Protein AF-A0A803RBR0-F1 (afdb_monomer_lite)

InterPro domains:
  IPR013626 Pheophorbide a oxygenase [PF08417] (2-60)
  IPR050584 Cholesterol 7-desaturase [PTHR21266] (1-151)

Organism: Cannabis sativa (NCBI:txid3483)

Foldseek 3Di:
DAPLDDADDDDDPLVVDDPPDPDDVVVVVDAPLNVVLVVLLVQLVVLVVVLVLLVQLLVVCVVPVDLCLVCVCVSDPQPDPVCVVVVVVSVCCVVPVVSDHPDDDDHDPDPRPSNPDDSQNSQFLQVSPQVPDPRNVVLLVVLVVLLVVLQVLLVVLVVCLPPDPDNVSSVVSNVSSVVSNVSSVVSVVVSCSNGGDRDDPVPDD

pLDDT: mean 89.05, std 9.39, range [58.53, 98.75]

Radius of gyration: 25.05 Å; chains: 1; bounding box: 52×39×79 Å

Structure (mmCIF, N/CA/C/O backbone):
data_AF-A0A803RBR0-F1
#
_entry.id   AF-A0A803RBR0-F1
#
loop_
_atom_site.group_PDB
_atom_site.id
_atom_site.type_symbol
_atom_site.label_atom_id
_atom_site.label_alt_id
_atom_site.label_comp_id
_atom_site.label_asym_id
_atom_site.label_entity_id
_atom_site.label_seq_id
_atom_site.pdbx_PDB_ins_code
_atom_site.Cartn_x
_atom_site.Cartn_y
_atom_site.Cartn_z
_atom_site.occupancy
_atom_site.B_iso_or_equiv
_atom_site.auth_seq_id
_atom_site.auth_comp_id
_atom_site.auth_asym_id
_atom_site.auth_atom_id
_atom_site.pdbx_PDB_model_num
ATOM 1 N N . MET A 1 1 ? 1.513 -9.444 22.905 1.00 69.25 1 MET A N 1
ATOM 2 C CA . MET A 1 1 ? 1.234 -8.045 22.499 1.00 69.25 1 MET A CA 1
ATOM 3 C C . MET A 1 1 ? 0.982 -7.232 23.762 1.00 69.25 1 MET A C 1
ATOM 5 O O . MET A 1 1 ? 0.644 -7.840 24.771 1.00 69.25 1 MET A O 1
ATOM 9 N N . ALA A 1 2 ? 1.182 -5.917 23.719 1.00 76.56 2 ALA A N 1
ATOM 10 C CA . ALA A 1 2 ? 0.968 -4.998 24.842 1.00 76.56 2 ALA A CA 1
ATOM 11 C C . ALA A 1 2 ? -0.026 -3.904 24.408 1.00 76.56 2 ALA A C 1
ATOM 13 O O . ALA A 1 2 ? -0.208 -3.739 23.197 1.00 76.56 2 ALA A O 1
ATOM 14 N N . PRO A 1 3 ? -0.641 -3.150 25.336 1.00 77.56 3 PRO A N 1
ATOM 15 C CA . PRO A 1 3 ? -1.522 -2.040 24.974 1.00 77.56 3 PRO A CA 1
ATOM 16 C C . PRO A 1 3 ? -0.871 -1.069 23.981 1.00 77.56 3 PRO A C 1
ATOM 18 O O . PRO A 1 3 ? 0.333 -0.812 24.044 1.00 77.56 3 PRO A O 1
ATOM 21 N N . GLY A 1 4 ? -1.660 -0.578 23.022 1.00 76.31 4 GLY A N 1
ATOM 22 C CA . GLY A 1 4 ? -1.192 0.300 21.941 1.00 76.31 4 GLY A CA 1
ATOM 23 C C . GLY A 1 4 ? -0.284 -0.371 20.904 1.00 76.31 4 GLY A C 1
ATOM 24 O O . GLY A 1 4 ? 0.238 0.300 20.016 1.00 76.31 4 GLY A O 1
ATOM 25 N N . LYS A 1 5 ? -0.069 -1.692 20.993 1.00 78.62 5 LYS A N 1
ATOM 26 C CA . LYS A 1 5 ? 0.651 -2.480 19.984 1.00 78.62 5 LYS A CA 1
ATOM 27 C C . LYS A 1 5 ? -0.246 -3.582 19.443 1.00 78.62 5 LYS A C 1
ATOM 29 O O . LYS A 1 5 ? -0.458 -4.599 20.102 1.00 78.62 5 LYS A O 1
ATOM 34 N N . THR A 1 6 ? -0.670 -3.418 18.197 1.00 81.12 6 THR A N 1
ATOM 35 C CA . THR A 1 6 ? -1.496 -4.396 17.487 1.00 81.12 6 THR A CA 1
ATOM 36 C C . THR A 1 6 ? -0.795 -4.838 16.213 1.00 81.12 6 THR A C 1
ATOM 38 O O . THR A 1 6 ? -0.194 -4.032 15.508 1.00 81.12 6 THR A O 1
ATOM 41 N N . ARG A 1 7 ? -0.882 -6.133 15.900 1.00 85.56 7 ARG A N 1
ATOM 42 C CA . ARG A 1 7 ? -0.515 -6.667 14.586 1.00 85.56 7 ARG A CA 1
ATOM 43 C C . ARG A 1 7 ? -1.744 -7.314 13.968 1.00 85.56 7 ARG A C 1
ATOM 45 O O . ARG A 1 7 ? -2.188 -8.352 14.451 1.00 85.56 7 ARG A O 1
ATOM 52 N N . SER A 1 8 ? -2.264 -6.710 12.904 1.00 86.19 8 SER A N 1
ATOM 53 C CA . SER A 1 8 ? -3.323 -7.315 12.099 1.00 86.19 8 SER A CA 1
ATOM 54 C C . SER A 1 8 ? -2.709 -8.271 11.076 1.00 86.19 8 SER A C 1
ATOM 56 O O . SER A 1 8 ? -1.691 -7.960 10.457 1.00 86.19 8 SER A O 1
ATOM 58 N N . ILE A 1 9 ? -3.289 -9.462 10.941 1.00 86.19 9 ILE A N 1
ATOM 59 C CA . ILE A 1 9 ? -2.902 -10.458 9.939 1.00 86.19 9 ILE A CA 1
ATOM 60 C C . ILE A 1 9 ? -4.188 -10.905 9.255 1.00 86.19 9 ILE A C 1
ATOM 62 O O . ILE A 1 9 ? -5.049 -11.507 9.892 1.00 86.19 9 ILE A O 1
ATOM 66 N N . VAL A 1 10 ? -4.308 -10.619 7.962 1.00 84.50 10 VAL A N 1
ATOM 67 C CA . VAL A 1 10 ? -5.463 -11.017 7.152 1.00 84.50 10 VAL A CA 1
ATOM 68 C C . VAL A 1 10 ? -5.094 -12.200 6.273 1.00 84.50 10 VAL A C 1
ATOM 70 O O . VAL A 1 10 ? -4.056 -12.215 5.611 1.00 84.50 10 VAL A O 1
ATOM 73 N N . CYS A 1 11 ? -5.967 -13.204 6.270 1.00 83.38 11 CYS A N 1
ATOM 74 C CA . CYS A 1 11 ? -5.869 -14.359 5.392 1.00 83.38 11 CYS A CA 1
ATOM 75 C C . CYS A 1 11 ? -6.873 -14.196 4.245 1.00 83.38 11 CYS A C 1
ATOM 77 O O . CYS A 1 11 ? -8.076 -14.134 4.488 1.00 83.38 11 CYS A O 1
ATOM 79 N N . SER A 1 12 ? -6.389 -14.120 3.000 1.00 84.38 12 SER A N 1
ATOM 80 C CA . SER A 1 12 ? -7.267 -14.046 1.823 1.00 84.38 12 SER A CA 1
ATOM 81 C C . SER A 1 12 ? -7.990 -15.377 1.611 1.00 84.38 12 SER A C 1
ATOM 83 O O . SER A 1 12 ? -7.366 -16.443 1.650 1.00 84.38 12 SER A O 1
ATOM 85 N N . ALA A 1 13 ? -9.288 -15.312 1.299 1.00 83.00 13 ALA A N 1
ATOM 86 C CA . ALA A 1 13 ? -10.084 -16.475 0.907 1.00 83.00 13 ALA A CA 1
ATOM 87 C C . ALA A 1 13 ? -9.474 -17.213 -0.299 1.00 83.00 13 ALA A C 1
ATOM 89 O O . ALA A 1 13 ? -9.599 -18.433 -0.396 1.00 83.00 13 ALA A O 1
ATOM 90 N N . ARG A 1 14 ? -8.718 -16.503 -1.156 1.00 87.31 14 ARG A N 1
ATOM 91 C CA . ARG A 1 14 ? -7.965 -17.079 -2.280 1.00 87.31 14 ARG A CA 1
ATOM 92 C C . ARG A 1 14 ? -7.011 -18.197 -1.862 1.00 87.31 14 ARG A C 1
ATOM 94 O O . ARG A 1 14 ? -6.701 -19.063 -2.673 1.00 87.31 14 ARG A O 1
ATOM 101 N N . ASN A 1 15 ? -6.553 -18.220 -0.609 1.00 84.94 15 ASN A N 1
ATOM 102 C CA . ASN A 1 15 ? -5.721 -19.310 -0.091 1.00 84.94 15 ASN A CA 1
ATOM 103 C C . ASN A 1 15 ? -6.443 -20.664 -0.072 1.00 84.94 15 ASN A C 1
ATOM 105 O O . ASN A 1 15 ? -5.781 -21.697 -0.067 1.00 84.94 15 ASN A O 1
ATOM 109 N N . PHE A 1 16 ? -7.774 -20.653 -0.095 1.00 85.69 16 PHE A N 1
ATOM 110 C CA . PHE A 1 16 ? -8.619 -21.843 -0.096 1.00 85.69 16 PHE A CA 1
ATOM 111 C C . PHE A 1 16 ? -9.250 -22.109 -1.467 1.00 85.69 16 PHE A C 1
ATOM 113 O O . PHE A 1 16 ? -10.051 -23.031 -1.605 1.00 85.69 16 PHE A O 1
ATOM 120 N N . PHE A 1 17 ? -8.917 -21.311 -2.488 1.00 85.62 17 PHE A N 1
ATOM 121 C CA . PHE A 1 17 ? -9.474 -21.494 -3.822 1.00 85.62 17 PHE A CA 1
ATOM 122 C C . PHE A 1 17 ? -8.818 -22.702 -4.489 1.00 85.62 17 PHE A C 1
ATOM 124 O O . PHE A 1 17 ? -7.633 -22.687 -4.820 1.00 85.62 17 PHE A O 1
ATOM 131 N N . GLN A 1 18 ? -9.604 -23.756 -4.674 1.00 78.25 18 GLN A N 1
ATOM 132 C CA . GLN A 1 18 ? -9.231 -24.938 -5.444 1.00 78.25 18 GLN A CA 1
ATOM 133 C C . GLN A 1 18 ? -9.716 -24.806 -6.894 1.00 78.25 18 GLN A C 1
ATOM 135 O O . GLN A 1 18 ? -10.498 -23.913 -7.223 1.00 78.25 18 GLN A O 1
ATOM 140 N N . PHE A 1 19 ? -9.290 -25.726 -7.764 1.00 68.25 19 PHE A N 1
ATOM 141 C CA . PHE A 1 19 ? -9.750 -25.791 -9.159 1.00 68.25 19 PHE A CA 1
ATOM 142 C C . PHE A 1 19 ? -11.277 -25.905 -9.300 1.00 68.25 19 PHE A C 1
ATOM 144 O O . PHE A 1 19 ? -11.819 -25.551 -10.339 1.00 68.25 19 PHE A O 1
ATOM 151 N N . THR A 1 20 ? -11.961 -26.377 -8.258 1.00 76.12 20 THR A N 1
ATOM 152 C CA . THR A 1 20 ? -13.413 -26.579 -8.206 1.00 76.12 20 THR A CA 1
ATOM 153 C C . THR A 1 20 ? -14.195 -25.356 -7.722 1.00 76.12 20 THR A C 1
ATOM 155 O O . THR A 1 20 ? -15.414 -25.451 -7.584 1.00 76.12 20 THR A O 1
ATOM 158 N N . MET A 1 21 ? -13.540 -24.219 -7.443 1.00 82.38 21 MET A N 1
ATOM 159 C CA . MET A 1 21 ? -14.259 -23.025 -6.994 1.00 82.38 21 MET A CA 1
ATOM 160 C C . MET A 1 21 ? -15.256 -22.550 -8.063 1.00 82.38 21 MET A C 1
ATOM 162 O O . MET A 1 21 ? -14.842 -22.299 -9.198 1.00 82.38 21 MET A O 1
ATOM 166 N N . PRO A 1 22 ? -16.554 -22.413 -7.727 1.00 81.19 22 PRO A N 1
ATOM 167 C CA . PRO A 1 22 ? -17.560 -21.976 -8.683 1.00 81.19 22 PRO A CA 1
ATOM 168 C C . PRO A 1 22 ? -17.345 -20.507 -9.069 1.00 81.19 22 PRO A C 1
ATOM 170 O O . PRO A 1 22 ? -17.007 -19.672 -8.231 1.00 81.19 22 PRO A O 1
ATOM 173 N N . GLY A 1 23 ? -17.594 -20.185 -10.339 1.00 83.81 23 GLY A N 1
ATOM 174 C CA . GLY A 1 23 ? -17.471 -18.830 -10.882 1.00 83.81 23 GLY A CA 1
ATOM 175 C C . GLY A 1 23 ? -16.200 -18.598 -11.715 1.00 83.81 23 GLY A C 1
ATOM 176 O O . GLY A 1 23 ? -15.444 -19.530 -11.989 1.00 83.81 23 GLY A O 1
ATOM 177 N N . PRO A 1 24 ? -15.976 -17.357 -12.183 1.00 83.44 24 PRO A N 1
ATOM 178 C CA . PRO A 1 24 ? -14.847 -17.032 -13.049 1.00 83.44 24 PRO A CA 1
ATOM 179 C C . PRO A 1 24 ? -13.515 -17.100 -12.288 1.00 83.44 24 PRO A C 1
ATOM 181 O O . PRO A 1 24 ? -13.377 -16.524 -11.211 1.00 83.44 24 PRO A O 1
ATOM 184 N N . ALA A 1 25 ? -12.505 -17.739 -12.888 1.00 87.62 25 ALA A N 1
ATOM 185 C CA . ALA A 1 25 ? -11.182 -17.978 -12.302 1.00 87.62 25 ALA A CA 1
ATOM 186 C C . ALA A 1 25 ? -10.260 -16.737 -12.271 1.00 87.62 25 ALA A C 1
ATOM 188 O O . ALA A 1 25 ? -9.071 -16.812 -12.585 1.00 87.62 25 ALA A O 1
ATOM 189 N N . TRP A 1 26 ? -10.794 -15.575 -11.884 1.00 87.12 26 TRP A N 1
ATOM 190 C CA . TRP A 1 26 ? -10.076 -14.293 -11.850 1.00 87.12 26 TRP A CA 1
ATOM 191 C C . TRP A 1 26 ? -8.789 -14.356 -11.011 1.00 87.12 26 TRP A C 1
ATOM 193 O O . TRP A 1 26 ? -7.792 -13.713 -11.341 1.00 87.12 26 TRP A O 1
ATOM 203 N N . TRP A 1 27 ? -8.774 -15.188 -9.965 1.00 86.88 27 TRP A N 1
ATOM 204 C CA . TRP A 1 27 ? -7.629 -15.400 -9.078 1.00 86.88 27 TRP A CA 1
ATOM 205 C C . TRP A 1 27 ? -6.434 -16.064 -9.769 1.00 86.88 27 TRP A C 1
ATOM 207 O O . TRP A 1 27 ? -5.381 -16.202 -9.155 1.00 86.88 27 TRP A O 1
ATOM 217 N N . GLN A 1 28 ? -6.563 -16.533 -11.007 1.00 87.44 28 GLN A N 1
ATOM 218 C CA . GLN A 1 28 ? -5.426 -17.032 -11.781 1.00 87.44 28 GLN A CA 1
ATOM 219 C C . GLN A 1 28 ? -4.697 -15.897 -12.511 1.00 87.44 28 GLN A C 1
ATOM 221 O O . GLN A 1 28 ? -3.494 -15.988 -12.729 1.00 87.44 28 GLN A O 1
ATOM 226 N N . LEU A 1 29 ? -5.408 -14.814 -12.838 1.00 89.38 29 LEU A N 1
ATOM 227 C CA . LEU A 1 29 ? -4.880 -13.675 -13.593 1.00 89.38 29 LEU A CA 1
ATOM 228 C C . LEU A 1 29 ? -4.492 -12.506 -12.686 1.00 89.38 29 LEU A C 1
ATOM 230 O O . LEU A 1 29 ? -3.501 -11.825 -12.937 1.00 89.38 29 LEU A O 1
ATOM 234 N N . VAL A 1 30 ? -5.252 -12.275 -11.613 1.00 91.19 30 VAL A N 1
ATOM 235 C CA . VAL A 1 30 ? -4.975 -11.184 -10.677 1.00 91.19 30 VAL A CA 1
ATOM 236 C C . VAL A 1 30 ? -3.822 -11.596 -9.759 1.00 91.19 30 VAL A C 1
ATOM 238 O O . VAL A 1 30 ? -3.915 -12.608 -9.057 1.00 91.19 30 VAL A O 1
ATOM 241 N N . PRO A 1 31 ? -2.716 -10.846 -9.710 1.00 93.62 31 PRO A N 1
ATOM 242 C CA . PRO A 1 31 ? -1.602 -11.185 -8.840 1.00 93.62 31 PRO A CA 1
ATOM 243 C C . PRO A 1 31 ? -1.942 -10.913 -7.369 1.00 93.62 31 PRO A C 1
ATOM 245 O O . PRO A 1 31 ? -2.688 -9.994 -7.043 1.00 93.62 31 PRO A O 1
ATOM 248 N N . ARG A 1 32 ? -1.369 -11.702 -6.452 1.00 93.25 32 ARG A N 1
ATOM 249 C CA . ARG A 1 32 ? -1.677 -11.621 -5.007 1.00 93.25 32 ARG A CA 1
ATOM 250 C C . ARG A 1 32 ? -1.430 -10.237 -4.409 1.00 93.25 32 ARG A C 1
ATOM 252 O O . ARG A 1 32 ? -2.205 -9.771 -3.584 1.00 93.25 32 ARG A O 1
ATOM 259 N N . TRP A 1 33 ? -0.371 -9.561 -4.848 1.00 94.62 33 TRP A N 1
ATOM 260 C CA . TRP A 1 33 ? -0.052 -8.217 -4.373 1.00 94.62 33 TRP A CA 1
ATOM 261 C C . TRP A 1 33 ? -1.146 -7.190 -4.700 1.00 94.62 33 TRP A C 1
ATOM 263 O O . TRP A 1 33 ? -1.271 -6.214 -3.968 1.00 94.62 33 TRP A O 1
ATOM 273 N N . HIS A 1 34 ? -1.954 -7.414 -5.743 1.00 94.38 34 HIS A N 1
ATOM 274 C CA . HIS A 1 34 ? -3.029 -6.500 -6.129 1.00 94.38 34 HIS A CA 1
ATOM 275 C C . HIS A 1 34 ? -4.202 -6.570 -5.143 1.00 94.38 34 HIS A C 1
ATOM 277 O O . HIS A 1 34 ? -4.727 -5.542 -4.734 1.00 94.38 34 HIS A O 1
ATOM 283 N N . GLU A 1 35 ? -4.567 -7.767 -4.672 1.00 91.75 35 GLU A N 1
ATOM 284 C CA . GLU A 1 35 ? -5.555 -7.918 -3.586 1.00 91.75 35 GLU A CA 1
ATOM 285 C C . GLU A 1 35 ? -5.096 -7.220 -2.297 1.00 91.75 35 GLU A C 1
ATOM 287 O O . GLU A 1 35 ? -5.897 -6.645 -1.556 1.00 91.75 35 GLU A O 1
ATOM 292 N N . HIS A 1 36 ? -3.787 -7.237 -2.034 1.00 93.88 36 HIS A N 1
ATOM 293 C CA . HIS A 1 36 ? -3.227 -6.569 -0.864 1.00 93.88 36 HIS A CA 1
ATOM 294 C C . HIS A 1 36 ? -3.300 -5.041 -0.974 1.00 93.88 36 HIS A C 1
ATOM 296 O O . HIS A 1 36 ? -3.433 -4.387 0.055 1.00 93.88 36 HIS A O 1
ATOM 302 N N . TRP A 1 37 ? -3.274 -4.455 -2.177 1.00 92.38 37 TRP A N 1
ATOM 303 C CA . TRP A 1 37 ? -3.531 -3.018 -2.335 1.00 92.38 37 TRP A CA 1
ATOM 304 C C . TRP A 1 37 ? -4.926 -2.641 -1.850 1.00 92.38 37 TRP A C 1
ATOM 306 O O . TRP A 1 37 ? -5.062 -1.685 -1.091 1.00 92.38 37 TRP A O 1
ATOM 316 N N . THR A 1 38 ? -5.944 -3.416 -2.229 1.00 88.88 38 THR A N 1
ATOM 317 C CA . THR A 1 38 ? -7.318 -3.194 -1.761 1.00 88.88 38 THR A CA 1
ATOM 318 C C . THR A 1 38 ? -7.413 -3.320 -0.244 1.00 88.88 38 THR A C 1
ATOM 320 O O . THR A 1 38 ? -8.041 -2.489 0.400 1.00 88.88 38 THR A O 1
ATOM 323 N N . SER A 1 39 ? -6.730 -4.308 0.339 1.00 91.44 39 SER A N 1
ATOM 324 C CA . SER A 1 39 ? -6.695 -4.480 1.798 1.00 91.44 39 SER A CA 1
ATOM 325 C C . SER A 1 39 ? -6.021 -3.294 2.497 1.00 91.44 39 SER A C 1
ATOM 327 O O . SER A 1 39 ? -6.548 -2.780 3.477 1.00 91.44 39 SER A O 1
ATOM 329 N N . ASN A 1 40 ? -4.893 -2.807 1.967 1.00 92.88 40 ASN A N 1
ATOM 330 C CA . ASN A 1 40 ? -4.195 -1.643 2.518 1.00 92.88 40 ASN A CA 1
ATOM 331 C C . ASN A 1 40 ? -5.045 -0.368 2.458 1.00 92.88 40 ASN A C 1
ATOM 333 O O . ASN A 1 40 ? -5.005 0.405 3.402 1.00 92.88 40 ASN A O 1
ATOM 337 N N . LYS A 1 41 ? -5.871 -0.170 1.419 1.00 91.06 41 LYS A N 1
ATOM 338 C CA . LYS A 1 41 ? -6.801 0.975 1.374 1.00 91.06 41 LYS A CA 1
ATOM 339 C C . LYS A 1 41 ? -7.784 0.985 2.550 1.00 91.06 41 LYS A C 1
ATOM 341 O O . LYS A 1 41 ? -8.087 2.054 3.068 1.00 91.06 41 LYS A O 1
ATOM 346 N N . VAL A 1 42 ? -8.272 -0.188 2.964 1.00 91.25 42 VAL A N 1
ATOM 347 C CA . VAL A 1 42 ? -9.144 -0.315 4.144 1.00 91.25 42 VAL A CA 1
ATOM 348 C C . VAL A 1 42 ? -8.364 0.038 5.409 1.00 91.25 42 VAL A C 1
ATOM 350 O O . VAL A 1 42 ? -8.822 0.857 6.200 1.00 91.25 42 VAL A O 1
ATOM 353 N N . TYR A 1 43 ? -7.155 -0.511 5.559 1.00 92.56 43 TYR A N 1
ATOM 354 C CA . TYR A 1 43 ? -6.298 -0.207 6.706 1.00 92.56 43 TYR A CA 1
ATOM 355 C C . TYR A 1 43 ? -5.953 1.274 6.823 1.00 92.56 43 TYR A C 1
ATOM 357 O O . TYR A 1 43 ? -5.988 1.801 7.929 1.00 92.56 43 TYR A O 1
ATOM 365 N N . ASP A 1 44 ? -5.658 1.948 5.714 1.00 92.25 44 ASP A N 1
ATOM 366 C CA . ASP A 1 44 ? -5.328 3.372 5.724 1.00 92.25 44 ASP A CA 1
ATOM 367 C C . ASP A 1 44 ? -6.489 4.220 6.266 1.00 92.25 44 ASP A C 1
ATOM 369 O O . ASP A 1 44 ? -6.270 5.170 7.020 1.00 92.25 44 ASP A O 1
ATOM 373 N N . GLY A 1 45 ? -7.728 3.848 5.931 1.00 91.25 45 GLY A N 1
ATOM 374 C CA . GLY A 1 45 ? -8.915 4.518 6.454 1.00 91.25 45 GLY A CA 1
ATOM 375 C C . GLY A 1 45 ? -9.181 4.234 7.921 1.00 91.25 45 GLY A C 1
ATOM 376 O O . GLY A 1 45 ? -9.424 5.159 8.700 1.00 91.25 45 GLY A O 1
ATOM 377 N N . ASP A 1 46 ? -9.073 2.967 8.312 1.00 91.56 46 ASP A N 1
ATOM 378 C CA . ASP A 1 46 ? -9.286 2.557 9.695 1.00 91.56 46 ASP A CA 1
ATOM 379 C C . ASP A 1 46 ? -8.226 3.152 10.624 1.00 91.56 46 ASP A C 1
ATOM 381 O O . ASP A 1 46 ? -8.549 3.572 11.733 1.00 91.56 46 ASP A O 1
ATOM 385 N N . MET A 1 47 ? -6.964 3.232 10.196 1.00 90.19 47 MET A N 1
ATOM 386 C CA . MET A 1 47 ? -5.864 3.628 11.075 1.00 90.19 47 MET A CA 1
ATOM 387 C C . MET A 1 47 ? -6.022 5.061 11.603 1.00 90.19 47 MET A C 1
ATOM 389 O O . MET A 1 47 ? -5.785 5.304 12.788 1.00 90.19 47 MET A O 1
ATOM 393 N N . ILE A 1 48 ? -6.498 5.992 10.767 1.00 87.62 48 ILE A N 1
ATOM 394 C CA . ILE A 1 48 ? -6.750 7.384 11.178 1.00 87.62 48 ILE A CA 1
ATOM 395 C C . ILE A 1 48 ? -7.857 7.438 12.234 1.00 87.62 48 ILE A C 1
ATOM 397 O O . ILE A 1 48 ? -7.724 8.120 13.255 1.00 87.62 48 ILE A O 1
ATOM 401 N N . VAL A 1 49 ? -8.944 6.695 12.013 1.00 89.31 49 VAL A N 1
ATOM 402 C CA . VAL A 1 49 ? -10.078 6.637 12.944 1.00 89.31 49 VAL A CA 1
ATOM 403 C C . VAL A 1 49 ? -9.659 5.986 14.262 1.00 89.31 49 VAL A C 1
ATOM 405 O O . VAL A 1 49 ? -9.958 6.516 15.334 1.00 89.31 49 VAL A O 1
ATOM 408 N N . LEU A 1 50 ? -8.926 4.874 14.196 1.00 89.94 50 LEU A N 1
ATOM 409 C CA . LEU A 1 50 ? -8.455 4.128 15.360 1.00 89.94 50 LEU A CA 1
ATOM 410 C C . LEU A 1 50 ? -7.487 4.953 16.212 1.00 89.94 50 LEU A C 1
ATOM 412 O O . LEU A 1 50 ? -7.641 4.981 17.432 1.00 89.94 50 LEU A O 1
ATOM 416 N N . GLN A 1 51 ? -6.551 5.685 15.597 1.00 87.62 51 GLN A N 1
ATOM 417 C CA . GLN A 1 51 ? -5.650 6.575 16.334 1.00 87.62 51 GLN A CA 1
ATOM 418 C C . GLN A 1 51 ? -6.430 7.680 17.063 1.00 87.62 51 GLN A C 1
ATOM 420 O O . GLN A 1 51 ? -6.176 7.959 18.238 1.00 87.62 51 GLN A O 1
ATOM 425 N N . GLY A 1 52 ? -7.405 8.296 16.384 1.00 87.62 52 GLY A N 1
ATOM 426 C CA . GLY A 1 52 ? -8.264 9.319 16.979 1.00 87.62 52 GLY A CA 1
ATOM 427 C C . GLY A 1 52 ? -9.067 8.787 18.169 1.00 87.62 52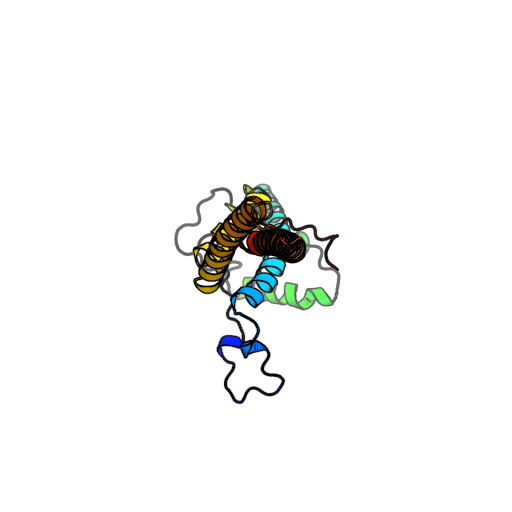 GLY A C 1
ATOM 428 O O . GLY A 1 52 ? -9.091 9.410 19.233 1.00 87.62 52 GLY A O 1
ATOM 429 N N . GLN A 1 53 ? -9.671 7.605 18.022 1.00 88.50 53 GLN A N 1
ATOM 430 C CA . GLN A 1 53 ? -10.400 6.930 19.099 1.00 88.50 53 GLN A CA 1
ATOM 431 C C . GLN A 1 53 ? -9.491 6.596 20.284 1.00 88.50 53 GLN A C 1
ATOM 433 O O . GLN A 1 53 ? -9.859 6.847 21.432 1.00 88.50 53 GLN A O 1
ATOM 438 N N . GLU A 1 54 ? -8.293 6.077 20.021 1.00 87.19 54 GLU A N 1
ATOM 439 C CA . GLU A 1 54 ? -7.327 5.736 21.063 1.00 87.19 54 GLU A CA 1
ATOM 440 C C . GLU A 1 54 ? -6.875 6.972 21.846 1.00 87.19 54 GLU A C 1
ATOM 442 O O . GLU A 1 54 ? -6.839 6.935 23.076 1.00 87.19 54 GLU A O 1
ATOM 447 N N . LYS A 1 55 ? -6.639 8.103 21.167 1.00 86.44 55 LYS A N 1
ATOM 448 C CA . LYS A 1 55 ? -6.326 9.384 21.816 1.00 86.44 55 LYS A CA 1
ATOM 449 C C . LYS A 1 55 ? -7.449 9.846 22.751 1.00 86.44 55 LYS A C 1
ATOM 451 O O . LYS A 1 55 ? -7.177 10.266 23.877 1.00 86.44 55 LYS A O 1
ATOM 456 N N . ILE A 1 56 ? -8.706 9.745 22.312 1.00 86.12 56 ILE A N 1
ATOM 457 C CA . ILE A 1 56 ? -9.871 10.113 23.131 1.00 86.12 56 ILE A CA 1
ATOM 458 C C . ILE A 1 56 ? -9.983 9.184 24.344 1.00 86.12 56 ILE A C 1
ATOM 460 O O . ILE A 1 56 ? -10.074 9.666 25.474 1.00 86.12 56 ILE A O 1
ATOM 464 N N . PHE A 1 57 ? -9.928 7.867 24.147 1.00 85.94 57 PHE A N 1
ATOM 465 C CA . PHE A 1 57 ? -10.051 6.907 25.246 1.00 85.94 57 PHE A CA 1
ATOM 466 C C . PHE A 1 57 ? -8.916 7.029 26.262 1.00 85.94 57 PHE A C 1
ATOM 468 O O . PHE A 1 57 ? -9.183 6.982 27.463 1.00 85.94 57 PHE A O 1
ATOM 475 N N . LEU A 1 58 ? -7.682 7.261 25.810 1.00 81.44 58 LEU A N 1
ATOM 476 C CA . LEU A 1 58 ? -6.551 7.486 26.703 1.00 81.44 58 LEU A CA 1
ATOM 477 C C . LEU A 1 58 ? -6.749 8.752 27.547 1.00 81.44 58 LEU A C 1
ATOM 479 O O . LEU A 1 58 ? -6.593 8.690 28.765 1.00 81.44 58 LEU A O 1
ATOM 483 N N . SER A 1 59 ? -7.172 9.867 26.935 1.00 82.56 59 SER A N 1
ATOM 484 C CA . SER A 1 59 ? -7.433 11.114 27.675 1.00 82.56 59 SER A CA 1
ATOM 485 C C . SER A 1 59 ? -8.468 10.920 28.791 1.00 82.56 59 SER A C 1
ATOM 487 O O . SER A 1 59 ? -8.258 11.347 29.924 1.00 82.56 59 SER A O 1
ATOM 489 N N . LYS A 1 60 ? -9.540 10.168 28.516 1.00 81.19 60 LYS A N 1
ATOM 490 C CA . LYS A 1 60 ? -10.616 9.891 29.479 1.00 81.19 60 LYS A CA 1
ATOM 491 C C . LYS A 1 60 ? -10.191 8.915 30.575 1.00 81.19 60 LYS A C 1
ATOM 493 O O . LYS A 1 60 ? -10.571 9.086 31.734 1.00 81.19 60 LYS A O 1
ATOM 498 N N . SER A 1 61 ? -9.358 7.933 30.230 1.00 77.38 61 SER A N 1
ATOM 499 C CA . SER A 1 61 ? -8.759 7.021 31.205 1.00 77.38 61 SER A CA 1
ATOM 500 C C . SER A 1 61 ? -7.833 7.759 32.179 1.00 77.38 61 SER A C 1
ATOM 502 O O . SER A 1 61 ? -7.824 7.418 33.361 1.00 77.38 61 SER A O 1
ATOM 504 N N . MET A 1 62 ? -7.081 8.762 31.709 1.00 75.38 62 MET A N 1
ATOM 505 C CA . MET A 1 62 ? -6.174 9.563 32.543 1.00 75.38 62 MET A CA 1
ATOM 506 C C . MET A 1 62 ? -6.916 10.553 33.454 1.00 75.38 62 MET A C 1
ATOM 508 O O . MET A 1 62 ? -6.517 10.727 34.600 1.00 75.38 62 MET A O 1
ATOM 512 N N . GLU A 1 63 ? -7.999 11.175 32.976 1.00 73.88 63 GLU A N 1
ATOM 513 C CA . GLU A 1 63 ? -8.785 12.158 33.744 1.00 73.88 63 GLU A CA 1
ATOM 514 C C . GLU A 1 63 ? -9.554 11.541 34.925 1.00 73.88 63 GLU A C 1
ATOM 516 O O . GLU A 1 63 ? -9.765 12.210 35.934 1.00 73.88 63 GLU A O 1
ATOM 521 N N . GLY A 1 64 ? -9.999 10.283 34.810 1.00 63.41 64 GLY A N 1
ATOM 522 C CA . GLY A 1 64 ? -10.954 9.700 35.762 1.00 63.41 64 GLY A CA 1
ATOM 523 C C . GLY A 1 64 ? -10.585 8.347 36.366 1.00 63.41 64 GLY A C 1
ATOM 524 O O . GLY A 1 64 ? -11.395 7.808 37.115 1.00 63.41 64 GLY A O 1
ATOM 525 N N . SER A 1 65 ? -9.428 7.755 36.034 1.00 60.22 65 SER A N 1
ATOM 526 C CA . SER A 1 65 ? -9.104 6.358 36.394 1.00 60.22 65 SER A CA 1
ATOM 527 C C . SER A 1 65 ? -10.248 5.387 36.027 1.00 60.22 65 SER A C 1
ATOM 529 O O . SER A 1 65 ? -10.589 4.459 36.764 1.00 60.22 65 SER A O 1
ATOM 531 N N . THR A 1 66 ? -10.922 5.663 34.905 1.00 66.00 66 THR A N 1
ATOM 532 C CA . THR A 1 66 ? -12.145 4.965 34.493 1.00 66.00 66 THR A CA 1
ATOM 533 C C . THR A 1 66 ? -11.826 3.806 33.555 1.00 66.00 66 THR A C 1
ATOM 535 O O . THR A 1 66 ? -11.037 3.928 32.622 1.00 66.00 66 THR A O 1
ATOM 538 N N . ASP A 1 67 ? -12.474 2.662 33.783 1.00 77.12 67 ASP A N 1
ATOM 539 C CA . ASP A 1 67 ? -12.459 1.536 32.846 1.00 77.12 67 ASP A CA 1
ATOM 540 C C . ASP A 1 67 ? -13.268 1.922 31.595 1.00 77.12 67 ASP A C 1
ATOM 542 O O . ASP A 1 67 ? -14.502 1.992 31.630 1.00 77.12 67 ASP A O 1
ATOM 546 N N . VAL A 1 68 ? -12.563 2.154 30.481 1.00 81.12 68 VAL A N 1
ATOM 547 C CA . VAL A 1 68 ? -13.138 2.537 29.179 1.00 81.12 68 VAL A CA 1
ATOM 548 C C . VAL A 1 68 ? -14.241 1.576 28.734 1.00 81.12 68 VAL A C 1
ATOM 550 O O . VAL A 1 68 ? -15.225 2.011 28.139 1.00 81.12 68 VAL A O 1
ATOM 553 N N . ASN A 1 69 ? -14.132 0.277 29.027 1.00 81.25 69 ASN A N 1
ATOM 554 C CA . ASN A 1 69 ? -15.164 -0.681 28.638 1.00 81.25 69 ASN A CA 1
ATOM 555 C C . ASN A 1 69 ? -16.415 -0.566 29.512 1.00 81.25 69 ASN A C 1
ATOM 557 O O . ASN A 1 69 ? -17.519 -0.777 29.006 1.00 81.25 69 ASN A O 1
ATOM 561 N N . LYS A 1 70 ? -16.286 -0.209 30.797 1.00 82.12 70 LYS A N 1
ATOM 562 C CA . LYS A 1 70 ? -17.452 0.048 31.664 1.00 82.12 70 LYS A CA 1
ATOM 563 C C . LYS A 1 70 ? -18.208 1.302 31.255 1.00 82.12 70 LYS A C 1
ATOM 565 O O . LYS A 1 70 ? -19.436 1.289 31.272 1.00 82.12 70 LYS A O 1
ATOM 570 N N . GLU A 1 71 ? -17.476 2.330 30.852 1.00 85.06 71 GLU A N 1
ATOM 571 C CA . GLU A 1 71 ? -18.012 3.647 30.508 1.00 85.06 71 GLU A CA 1
ATOM 572 C C . GLU A 1 71 ? -18.244 3.831 29.000 1.00 85.06 71 GLU A C 1
ATOM 574 O O . GLU A 1 71 ? -18.604 4.918 28.556 1.00 85.06 71 GLU A O 1
ATOM 579 N N . TYR A 1 72 ? -18.088 2.773 28.195 1.00 87.88 72 TYR A N 1
ATOM 580 C CA . TYR A 1 72 ? -18.073 2.858 26.731 1.00 87.88 72 TYR A CA 1
ATOM 581 C C . TYR A 1 72 ? -19.287 3.594 26.146 1.00 87.88 72 TYR A C 1
ATOM 583 O O . TYR A 1 72 ? -19.126 4.456 25.289 1.00 87.88 72 TYR A O 1
ATOM 591 N N . THR A 1 73 ? -20.495 3.315 26.641 1.00 84.56 73 THR A N 1
ATOM 592 C CA . THR A 1 73 ? -21.739 3.968 26.187 1.00 84.56 73 THR A CA 1
ATOM 593 C C . THR A 1 73 ? -21.834 5.441 26.597 1.00 84.56 73 THR A C 1
ATOM 595 O O . THR A 1 73 ? -22.579 6.193 25.983 1.00 84.56 73 THR A O 1
ATOM 598 N N . LYS A 1 74 ? -21.088 5.879 27.620 1.00 84.62 74 LYS A N 1
ATOM 599 C CA . LYS A 1 74 ? -20.969 7.304 27.968 1.00 84.62 74 LYS A CA 1
ATOM 600 C C . LYS A 1 74 ? -19.903 8.000 27.120 1.00 84.62 74 LYS A C 1
ATOM 602 O O . LYS A 1 74 ? -20.052 9.170 26.792 1.00 84.62 74 LYS A O 1
ATOM 607 N N . LEU A 1 75 ? -18.834 7.280 26.771 1.00 86.81 75 LEU A N 1
ATOM 608 C CA . LEU A 1 75 ? -17.717 7.786 25.967 1.00 86.81 75 LEU A CA 1
ATOM 609 C C . LEU A 1 75 ? -18.016 7.821 24.462 1.00 86.81 75 LEU A C 1
ATOM 611 O O . LEU A 1 75 ? -17.384 8.580 23.733 1.00 86.81 75 LEU A O 1
ATOM 615 N N . THR A 1 76 ? -18.943 6.987 23.991 1.00 88.69 76 THR A N 1
ATOM 616 C CA . THR A 1 76 ? -19.286 6.846 22.572 1.00 88.69 76 THR A CA 1
ATOM 617 C C . THR A 1 76 ? -20.770 7.078 22.340 1.00 88.69 76 THR A C 1
ATOM 619 O O . THR A 1 76 ? -21.619 6.622 23.104 1.00 88.69 76 THR A O 1
ATOM 622 N N . PHE A 1 77 ? -21.093 7.773 21.253 1.00 90.62 77 PHE A N 1
ATOM 623 C CA . PHE A 1 77 ? -22.471 8.010 20.852 1.00 90.62 77 PHE A CA 1
ATOM 624 C C . PHE A 1 77 ? -22.981 6.819 20.033 1.00 90.62 77 PHE A C 1
ATOM 626 O O . PHE A 1 77 ? -22.591 6.644 18.885 1.00 90.62 77 PHE A O 1
ATOM 633 N N . THR A 1 78 ? -23.832 5.989 20.641 1.00 90.56 78 THR A N 1
ATOM 634 C CA . THR A 1 78 ? -24.391 4.755 20.045 1.00 90.56 78 THR A CA 1
ATOM 635 C C . THR A 1 78 ? -25.929 4.773 20.071 1.00 90.56 78 THR A C 1
ATOM 637 O O . THR A 1 78 ? -26.553 3.980 20.779 1.00 90.56 78 THR A O 1
ATOM 640 N N . PRO A 1 79 ? -26.578 5.739 19.391 1.00 90.06 79 PRO A N 1
ATOM 641 C CA . PRO A 1 79 ? -28.003 6.015 19.573 1.00 90.06 79 PRO A CA 1
ATOM 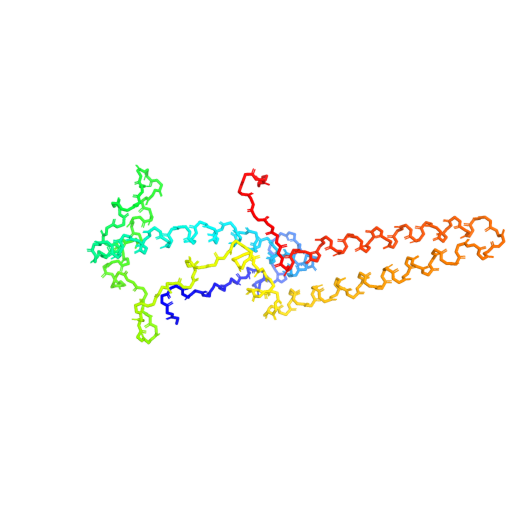642 C C . PRO A 1 79 ? -28.925 5.081 18.774 1.00 90.06 79 PRO A C 1
ATOM 644 O O . PRO A 1 79 ? -30.138 5.101 18.984 1.00 90.06 79 PRO A O 1
ATOM 647 N N . THR A 1 80 ? -28.401 4.311 17.816 1.00 93.94 80 THR A N 1
ATOM 648 C CA . THR A 1 80 ? -29.222 3.604 16.828 1.00 93.94 80 THR A CA 1
ATOM 649 C C . THR A 1 80 ? -29.357 2.113 17.128 1.00 93.94 80 THR A C 1
ATOM 651 O O . THR A 1 80 ? -28.571 1.506 17.853 1.00 93.94 80 THR A O 1
ATOM 654 N N . GLN A 1 81 ? -30.347 1.468 16.503 1.00 95.12 81 GLN A N 1
ATOM 655 C CA . GLN A 1 81 ? -30.481 0.009 16.562 1.00 95.12 81 GLN A CA 1
ATOM 656 C C . GLN A 1 81 ? -29.299 -0.725 15.902 1.00 95.12 81 GLN A C 1
ATOM 658 O O . GLN A 1 81 ? -29.025 -1.864 16.280 1.00 95.12 81 GLN A O 1
ATOM 663 N N . ALA A 1 82 ? -28.583 -0.091 14.964 1.00 94.81 82 ALA A N 1
ATOM 664 C CA . ALA A 1 82 ? -27.411 -0.681 14.313 1.00 94.81 82 ALA A CA 1
ATOM 665 C C . ALA A 1 82 ? -26.238 -0.877 15.295 1.00 94.81 82 ALA A C 1
ATOM 667 O O . ALA A 1 82 ? -25.463 -1.822 15.159 1.00 94.81 82 ALA A O 1
ATOM 668 N N . ASP A 1 83 ? -26.172 -0.068 16.356 1.00 94.38 83 ASP A N 1
ATOM 669 C CA . ASP A 1 83 ? -25.113 -0.129 17.370 1.00 94.38 83 ASP A CA 1
ATOM 670 C C . ASP A 1 83 ? -25.261 -1.316 18.339 1.00 94.38 83 ASP A C 1
ATOM 672 O O . ASP A 1 83 ? -24.363 -1.613 19.134 1.00 94.38 83 ASP A O 1
ATOM 676 N N . ARG A 1 84 ? -26.388 -2.041 18.286 1.00 94.25 84 ARG A N 1
ATOM 677 C CA . ARG A 1 84 ? -26.703 -3.125 19.230 1.00 94.25 84 ARG A CA 1
ATOM 678 C C . ARG A 1 84 ? -25.634 -4.203 19.284 1.00 94.25 84 ARG A C 1
ATOM 680 O O . ARG A 1 84 ? -25.354 -4.707 20.371 1.00 94.25 84 ARG A O 1
ATOM 687 N N . PHE A 1 85 ? -25.035 -4.553 18.147 1.00 95.50 85 PHE A N 1
ATOM 688 C CA . PHE A 1 85 ? -23.984 -5.567 18.121 1.00 95.50 85 PHE A CA 1
ATOM 689 C C . PHE A 1 85 ? -22.704 -5.075 18.807 1.00 95.50 85 PHE A C 1
ATOM 691 O O . PHE A 1 85 ? -22.102 -5.821 19.577 1.00 95.50 85 PHE A O 1
ATOM 698 N N . VAL A 1 86 ? -22.341 -3.801 18.622 1.00 92.88 86 VAL A N 1
ATOM 699 C CA . VAL A 1 86 ? -21.195 -3.176 19.301 1.00 92.88 86 VAL A CA 1
ATOM 700 C C . VAL A 1 86 ? -21.399 -3.205 20.817 1.00 92.88 86 VAL A C 1
ATOM 702 O O . VAL A 1 86 ? -20.521 -3.650 21.557 1.00 92.88 86 VAL A O 1
ATOM 705 N N . LEU A 1 87 ? -22.583 -2.807 21.292 1.00 92.69 87 LEU A N 1
ATOM 706 C CA . LEU A 1 87 ? -22.916 -2.820 22.719 1.00 92.69 87 LEU A CA 1
ATOM 707 C C . LEU A 1 87 ? -22.963 -4.244 23.294 1.00 92.69 87 LEU A C 1
ATOM 709 O O . LEU A 1 87 ? -22.449 -4.487 24.389 1.00 92.69 87 LEU A O 1
ATOM 713 N N . ALA A 1 88 ? -23.537 -5.201 22.560 1.00 93.94 88 ALA A N 1
ATOM 714 C CA . ALA A 1 88 ? -23.565 -6.607 22.957 1.00 93.94 88 ALA A CA 1
ATOM 715 C C . ALA A 1 88 ? -22.148 -7.189 23.070 1.00 93.94 88 ALA A C 1
ATOM 717 O O . ALA A 1 88 ? -21.832 -7.830 24.073 1.00 93.94 88 ALA A O 1
ATOM 718 N N . PHE A 1 89 ? -21.276 -6.898 22.102 1.00 93.50 89 PHE A N 1
ATOM 719 C CA . PHE A 1 89 ? -19.876 -7.308 22.132 1.00 93.50 89 PHE A CA 1
ATOM 720 C C . PHE A 1 89 ? -19.128 -6.705 23.328 1.00 93.50 89 PHE A C 1
ATOM 722 O O . PHE A 1 89 ? -18.464 -7.431 24.067 1.00 93.50 89 PHE A O 1
ATOM 729 N N . ARG A 1 90 ? -19.283 -5.401 23.593 1.00 91.69 90 ARG A N 1
ATOM 730 C CA . ARG A 1 90 ? -18.663 -4.740 24.758 1.00 91.69 90 ARG A CA 1
ATOM 731 C C . ARG A 1 90 ? -19.153 -5.335 26.079 1.00 91.69 90 ARG A C 1
ATOM 733 O O . ARG A 1 90 ? -18.358 -5.560 26.989 1.00 91.69 90 ARG A O 1
ATOM 740 N N . ASN A 1 91 ? -20.444 -5.649 26.185 1.00 91.19 91 ASN A N 1
ATOM 741 C CA . ASN A 1 91 ? -21.007 -6.336 27.350 1.00 91.19 91 ASN A CA 1
ATOM 742 C C . ASN A 1 91 ? -20.424 -7.737 27.537 1.00 91.19 91 ASN A C 1
ATOM 744 O O . ASN A 1 91 ? -20.078 -8.106 28.659 1.00 91.19 91 ASN A O 1
ATOM 748 N N . TRP A 1 92 ? -20.298 -8.497 26.451 1.00 93.62 92 TRP A N 1
ATOM 749 C CA . TRP A 1 92 ? -19.672 -9.813 26.473 1.00 93.62 92 TRP A CA 1
ATOM 750 C C . TRP A 1 92 ? -18.203 -9.724 26.910 1.00 93.62 92 TRP A C 1
ATOM 752 O O . TRP A 1 92 ? -17.809 -10.434 27.832 1.00 93.62 92 TRP A O 1
ATOM 762 N N . LEU A 1 93 ? -17.426 -8.785 26.354 1.00 91.75 93 LEU A N 1
ATOM 763 C CA . LEU A 1 93 ? -16.017 -8.577 26.706 1.00 91.75 93 LEU A CA 1
ATOM 764 C C . LEU A 1 93 ? -15.840 -8.226 28.191 1.00 91.75 93 LEU A C 1
ATOM 766 O O . LEU A 1 93 ? -14.945 -8.749 28.847 1.00 91.75 93 LEU A O 1
ATOM 770 N N . ARG A 1 94 ? -16.721 -7.391 28.755 1.00 89.38 94 ARG A N 1
ATOM 771 C CA . ARG A 1 94 ? -16.710 -7.092 30.197 1.00 89.38 94 ARG A CA 1
ATOM 772 C C . ARG A 1 94 ? -16.979 -8.320 31.061 1.00 89.38 94 ARG A C 1
ATOM 774 O O . ARG A 1 94 ? -16.333 -8.494 32.086 1.00 89.38 94 ARG A O 1
ATOM 781 N N . ARG A 1 95 ? -17.955 -9.146 30.672 1.00 91.62 95 ARG A N 1
ATOM 782 C CA . ARG A 1 95 ? -18.396 -10.305 31.467 1.00 91.62 95 ARG A CA 1
ATOM 783 C C . ARG A 1 95 ? -17.449 -11.494 31.369 1.00 91.62 95 ARG A C 1
ATOM 785 O O . ARG A 1 95 ? -17.314 -12.227 32.338 1.00 91.62 95 ARG A O 1
ATOM 792 N N . HIS A 1 96 ? -16.840 -11.694 30.204 1.00 92.44 96 HIS A N 1
ATOM 793 C CA . HIS A 1 96 ? -16.107 -12.920 29.890 1.00 92.44 96 HIS A CA 1
ATOM 794 C C . HIS A 1 96 ? -14.625 -12.698 29.579 1.00 92.44 96 HIS A C 1
ATOM 796 O O . HIS A 1 96 ? -13.859 -13.651 29.623 1.00 92.44 96 HIS A O 1
ATOM 802 N N . GLY A 1 97 ? -14.207 -11.467 29.284 1.00 88.12 97 GLY A N 1
ATOM 803 C CA . GLY A 1 97 ? -12.830 -11.126 28.926 1.00 88.12 97 GLY A CA 1
ATOM 804 C C . GLY A 1 97 ? -12.233 -10.041 29.814 1.00 88.12 97 GLY A C 1
ATOM 805 O O . GLY A 1 97 ? -11.469 -9.231 29.317 1.00 88.12 97 GLY A O 1
ATOM 806 N N . ASN A 1 98 ? -12.615 -9.961 31.095 1.00 86.31 98 ASN A N 1
ATOM 807 C CA . ASN A 1 98 ? -12.030 -9.037 32.082 1.00 86.31 98 ASN A CA 1
ATOM 808 C C . ASN A 1 98 ? -11.930 -7.567 31.623 1.00 86.31 98 ASN A C 1
ATOM 810 O O . ASN A 1 98 ? -10.998 -6.864 32.007 1.00 86.31 98 ASN A O 1
ATOM 814 N N . SER A 1 99 ? -12.863 -7.101 30.784 1.00 84.44 99 SER A N 1
ATOM 815 C CA . SER A 1 99 ? -12.827 -5.767 30.159 1.00 84.44 99 SER A CA 1
ATOM 816 C C . SER A 1 99 ? -11.603 -5.487 29.266 1.00 84.44 99 SER A C 1
ATOM 818 O O . SER A 1 99 ? -11.454 -4.354 28.821 1.00 84.44 99 SER A O 1
ATOM 820 N N . GLN A 1 100 ? -10.726 -6.447 2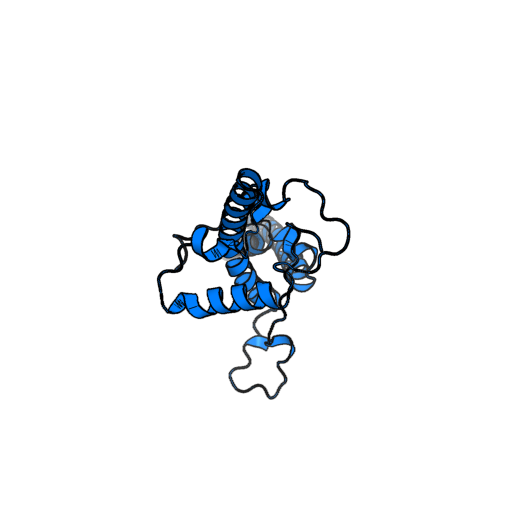8.964 1.00 82.31 100 GLN A N 1
ATOM 821 C CA . GLN A 1 100 ? -9.533 -6.211 28.142 1.00 82.31 100 GLN A CA 1
ATOM 822 C C . GLN A 1 100 ? -8.917 -7.513 27.609 1.00 82.31 100 GLN A C 1
ATOM 824 O O . GLN A 1 100 ? -9.048 -8.558 28.240 1.00 82.31 100 GLN A O 1
ATOM 829 N N . PRO A 1 101 ? -8.176 -7.472 26.487 1.00 82.88 101 PRO A N 1
ATOM 830 C CA . PRO A 1 101 ? -7.340 -8.599 26.093 1.00 82.88 101 PRO A CA 1
ATOM 831 C C . PRO A 1 101 ? -6.349 -8.977 27.199 1.00 82.88 101 PRO A C 1
ATOM 833 O O . PRO A 1 101 ? -5.845 -8.115 27.922 1.00 82.88 101 PRO A O 1
ATOM 836 N N . GLU A 1 102 ? -6.024 -10.262 27.297 1.00 83.25 102 GLU A N 1
ATOM 837 C CA . GLU A 1 102 ? -4.936 -10.724 28.153 1.00 83.25 102 GLU A CA 1
ATOM 838 C C . GLU A 1 102 ? -3.595 -10.333 27.516 1.00 83.25 102 GLU A C 1
ATOM 840 O O . GLU A 1 102 ? -3.107 -10.953 26.567 1.00 83.25 102 GLU A O 1
ATOM 845 N N . TRP A 1 103 ? -3.033 -9.222 27.987 1.00 79.88 103 TRP A N 1
ATOM 846 C CA . TRP A 1 103 ? -1.765 -8.706 27.487 1.00 79.88 103 TRP A CA 1
ATOM 847 C C . TRP A 1 103 ? -0.596 -9.555 27.986 1.00 79.88 103 TRP A C 1
ATOM 849 O O . TRP A 1 103 ? -0.554 -9.979 29.137 1.00 79.88 103 TRP A O 1
ATOM 859 N N . PHE A 1 104 ? 0.389 -9.772 27.116 1.00 75.62 104 PHE A N 1
ATOM 860 C CA . PHE A 1 104 ? 1.596 -10.506 27.484 1.00 75.62 104 PHE A CA 1
ATOM 861 C C . PHE A 1 104 ? 2.600 -9.555 28.145 1.00 75.62 104 PHE A C 1
ATOM 863 O O . PHE A 1 104 ? 3.055 -8.607 27.500 1.00 75.62 104 PHE A O 1
ATOM 870 N N . GLY A 1 105 ? 2.978 -9.842 29.393 1.00 73.12 105 GLY A N 1
ATOM 871 C CA . GLY A 1 105 ? 3.908 -9.034 30.186 1.00 73.12 105 GLY A CA 1
ATOM 872 C C . GLY A 1 105 ? 3.235 -7.903 30.971 1.00 73.12 105 GLY A C 1
ATOM 873 O O . GLY A 1 105 ? 2.018 -7.733 30.949 1.00 73.12 105 GLY A O 1
ATOM 874 N N . THR A 1 106 ? 4.033 -7.119 31.695 1.00 62.53 106 THR A N 1
ATOM 875 C CA . THR A 1 106 ? 3.550 -5.966 32.463 1.00 62.53 106 THR A CA 1
ATOM 876 C C . THR A 1 106 ? 3.204 -4.807 31.531 1.00 62.53 106 THR A C 1
ATOM 878 O O . THR A 1 106 ? 4.064 -4.264 30.837 1.00 62.53 106 THR A O 1
ATOM 881 N N . SER A 1 107 ? 1.932 -4.404 31.532 1.00 61.81 107 SER A N 1
ATOM 882 C CA . SER A 1 107 ? 1.488 -3.170 30.885 1.00 61.81 107 SER A CA 1
ATOM 883 C C . SER A 1 107 ? 2.103 -1.976 31.616 1.00 61.81 107 SER A C 1
ATOM 885 O O . SER A 1 107 ? 1.732 -1.693 32.754 1.00 61.81 107 SER A O 1
ATOM 887 N N . SER A 1 108 ? 3.060 -1.286 30.996 1.00 58.53 108 SER A N 1
ATOM 888 C CA . SER A 1 108 ? 3.619 -0.059 31.568 1.00 58.53 108 SER A CA 1
ATOM 889 C C . SER A 1 108 ? 2.652 1.115 31.376 1.00 58.53 108 SER A C 1
ATOM 891 O O . SER A 1 108 ? 1.868 1.136 30.431 1.00 58.53 108 SER A O 1
ATOM 893 N N . GLN A 1 109 ? 2.726 2.118 32.254 1.00 59.84 109 GLN A N 1
ATOM 894 C CA . GLN A 1 109 ? 1.975 3.381 32.142 1.00 59.84 109 GLN A CA 1
ATOM 895 C C . GLN A 1 109 ? 2.527 4.319 31.047 1.00 59.84 109 GLN A C 1
ATOM 897 O O . GLN A 1 109 ? 2.331 5.530 31.101 1.00 59.84 109 GLN A O 1
ATOM 902 N N . GLN A 1 110 ? 3.288 3.790 30.086 1.00 64.19 110 GLN A N 1
ATOM 903 C CA . GLN A 1 110 ? 3.866 4.603 29.021 1.00 64.19 110 GLN A CA 1
ATOM 904 C C . GLN A 1 110 ? 2.777 5.038 28.029 1.00 64.19 110 GLN A C 1
ATOM 906 O O . GLN A 1 110 ? 1.823 4.286 27.804 1.00 64.19 110 GLN A O 1
ATOM 911 N N . PRO A 1 111 ? 2.911 6.230 27.418 1.00 66.62 111 PRO A N 1
ATOM 912 C CA . PRO A 1 111 ? 1.997 6.670 26.374 1.00 66.62 111 PRO A CA 1
ATOM 913 C C . PRO A 1 111 ? 1.952 5.646 25.236 1.00 66.62 111 PRO A C 1
ATOM 915 O O . PRO A 1 111 ? 2.974 5.088 24.827 1.00 66.62 111 PRO A O 1
ATOM 918 N N . LEU A 1 112 ? 0.741 5.377 24.749 1.00 73.88 112 LEU A N 1
ATOM 919 C CA . LEU A 1 112 ? 0.505 4.366 23.724 1.00 73.88 112 LEU A CA 1
ATOM 920 C C . LEU A 1 112 ? 1.183 4.802 22.411 1.00 73.88 112 LEU A C 1
ATOM 922 O O . LEU A 1 112 ? 0.986 5.948 21.997 1.00 73.88 112 LEU A O 1
ATOM 926 N N . PRO A 1 113 ? 1.968 3.937 21.736 1.00 69.62 113 PRO A N 1
ATOM 927 C CA . PRO A 1 113 ? 2.770 4.334 20.574 1.00 69.62 113 PRO A CA 1
ATOM 928 C C . PRO A 1 113 ? 1.974 4.983 19.440 1.00 69.62 113 PRO A C 1
ATOM 930 O O . PRO A 1 113 ? 2.467 5.886 18.777 1.00 69.62 113 PRO A O 1
ATOM 933 N N . SER A 1 114 ? 0.733 4.558 19.228 1.00 70.19 114 SER A N 1
ATOM 934 C CA . SER A 1 114 ? -0.154 5.131 18.216 1.00 70.19 114 SER A CA 1
ATOM 935 C C . SER A 1 114 ? -0.431 6.617 18.454 1.00 70.19 114 SER A C 1
ATOM 937 O O . SER A 1 114 ? -0.571 7.351 17.489 1.00 70.19 114 SER A O 1
ATOM 939 N N . THR A 1 115 ? -0.445 7.108 19.697 1.00 75.19 115 THR A N 1
ATOM 940 C CA . THR A 1 115 ? -0.786 8.510 20.022 1.00 75.19 115 THR A CA 1
ATOM 941 C C . THR A 1 115 ? 0.251 9.546 19.598 1.00 75.19 115 THR A C 1
ATOM 943 O O . THR A 1 115 ? -0.051 10.740 19.610 1.00 75.19 115 THR A O 1
ATOM 946 N N . VAL A 1 116 ? 1.449 9.106 19.211 1.00 80.19 116 VAL A N 1
ATOM 947 C CA . VAL A 1 116 ? 2.555 9.987 18.808 1.00 80.19 116 VAL A CA 1
ATOM 948 C C . VAL A 1 116 ? 2.857 9.938 17.312 1.00 80.19 116 VAL A C 1
ATOM 950 O O . VAL A 1 116 ? 3.659 10.738 16.841 1.00 80.19 116 VAL A O 1
ATOM 953 N N . LEU A 1 117 ? 2.223 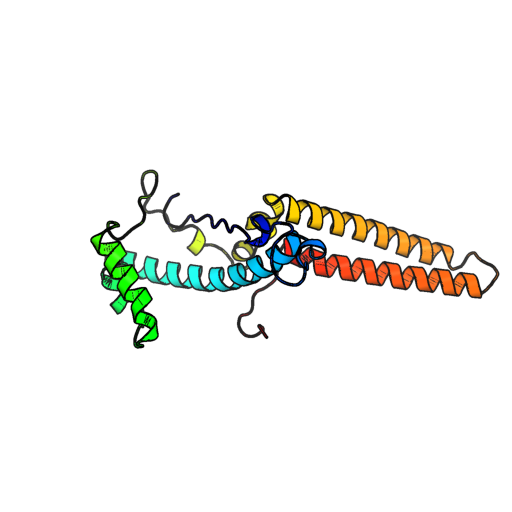9.034 16.560 1.00 87.44 117 LEU A N 1
ATOM 954 C CA . LEU A 1 117 ? 2.494 8.884 15.131 1.00 87.44 117 LEU A CA 1
ATOM 955 C C . LEU A 1 117 ? 1.933 10.059 14.327 1.00 87.44 117 LEU A C 1
ATOM 957 O O . LEU A 1 117 ? 0.771 10.449 14.471 1.00 87.44 117 LEU A O 1
ATOM 961 N N . SER A 1 118 ? 2.746 10.576 13.414 1.00 91.31 118 SER A N 1
ATOM 962 C CA . SER A 1 118 ? 2.282 11.427 12.324 1.00 91.31 118 SER A CA 1
ATOM 963 C C . SER A 1 118 ? 1.427 10.628 11.333 1.00 91.31 118 SER A C 1
ATOM 965 O O . SER A 1 118 ? 1.536 9.404 11.231 1.00 91.31 118 SER A O 1
ATOM 967 N N . LYS A 1 119 ? 0.606 11.324 10.533 1.00 91.06 119 LYS A N 1
ATOM 968 C CA . LYS A 1 119 ? -0.160 10.696 9.439 1.00 91.06 119 LYS A CA 1
ATOM 969 C C . LYS A 1 119 ? 0.756 9.913 8.488 1.00 91.06 119 LYS A C 1
ATOM 971 O O . LYS A 1 119 ? 0.390 8.838 8.035 1.00 91.06 119 LYS A O 1
ATOM 976 N N . HIS A 1 120 ? 1.961 10.423 8.226 1.00 92.81 120 HIS A N 1
ATOM 977 C CA . HIS A 1 120 ? 2.910 9.754 7.341 1.00 92.81 120 HIS A CA 1
ATOM 978 C C . HIS A 1 120 ? 3.405 8.421 7.913 1.00 92.81 120 HIS A C 1
ATOM 980 O O . HIS A 1 120 ? 3.398 7.420 7.209 1.00 92.81 120 HIS A O 1
ATOM 986 N N . GLU A 1 121 ? 3.798 8.382 9.188 1.00 92.19 121 GLU A N 1
ATOM 987 C CA . GLU A 1 121 ? 4.223 7.136 9.848 1.00 92.19 121 GLU A CA 1
ATOM 988 C C . GLU A 1 121 ? 3.071 6.131 9.950 1.00 92.19 121 GLU A C 1
ATOM 990 O O . GLU A 1 121 ? 3.252 4.923 9.798 1.00 92.19 121 GLU A O 1
ATOM 995 N N . MET A 1 122 ? 1.864 6.642 10.177 1.00 90.56 122 MET A N 1
ATOM 996 C CA . MET A 1 122 ? 0.659 5.835 10.278 1.00 90.56 122 MET A CA 1
ATOM 997 C C . MET A 1 122 ? 0.252 5.184 8.950 1.00 90.56 122 MET A C 1
ATOM 999 O O . MET A 1 122 ? -0.258 4.068 8.966 1.00 90.56 122 MET A O 1
ATOM 1003 N N . LEU A 1 123 ? 0.456 5.853 7.817 1.00 93.50 123 LEU A N 1
ATOM 1004 C CA . LEU A 1 123 ? 0.096 5.330 6.492 1.00 93.50 123 LEU A CA 1
ATOM 1005 C C . LEU A 1 123 ? 1.314 4.772 5.734 1.00 93.50 123 LEU A C 1
ATOM 1007 O O . LEU A 1 123 ? 1.270 4.579 4.517 1.00 93.50 123 LEU A O 1
ATOM 1011 N N . ASP A 1 124 ? 2.419 4.512 6.442 1.00 95.12 124 ASP A N 1
ATOM 1012 C CA . ASP A 1 124 ? 3.602 3.864 5.879 1.00 95.12 124 ASP A CA 1
ATOM 1013 C C . ASP A 1 124 ? 3.330 2.371 5.635 1.00 95.12 124 ASP A C 1
ATOM 1015 O O . ASP A 1 124 ? 3.596 1.487 6.460 1.00 95.12 124 ASP A O 1
ATOM 1019 N N . ARG A 1 125 ? 2.811 2.081 4.442 1.00 95.88 125 ARG A N 1
ATOM 1020 C CA . ARG A 1 125 ? 2.577 0.720 3.957 1.00 95.88 125 ARG A CA 1
ATOM 1021 C C . ARG A 1 125 ? 3.885 -0.046 3.771 1.00 95.88 125 ARG A C 1
ATOM 1023 O O . ARG A 1 125 ? 3.864 -1.283 3.819 1.00 95.88 125 ARG A O 1
ATOM 1030 N N . PHE A 1 126 ? 5.006 0.642 3.532 1.00 97.00 126 PHE A N 1
ATOM 1031 C CA . PHE A 1 126 ? 6.282 -0.022 3.293 1.00 97.00 126 PHE A CA 1
ATOM 1032 C C . PHE A 1 126 ? 6.728 -0.780 4.536 1.00 97.00 126 PHE A C 1
ATOM 1034 O O . PHE A 1 126 ? 6.920 -2.001 4.489 1.00 97.00 126 PHE A O 1
ATOM 1041 N N . GLU A 1 127 ? 6.822 -0.060 5.650 1.00 94.69 127 GLU A N 1
ATOM 1042 C CA . GLU A 1 127 ? 7.223 -0.630 6.928 1.00 94.69 127 GLU A CA 1
ATOM 1043 C C . GLU A 1 127 ? 6.153 -1.565 7.482 1.00 94.69 127 GLU A C 1
ATOM 1045 O O . GLU A 1 127 ? 6.471 -2.651 7.971 1.00 94.69 127 GLU A O 1
ATOM 1050 N N . GLN A 1 128 ? 4.870 -1.223 7.370 1.00 92.12 128 GLN A N 1
ATOM 1051 C CA . GLN A 1 128 ? 3.805 -2.056 7.935 1.00 92.12 128 GLN A CA 1
ATOM 1052 C C . GLN A 1 128 ? 3.641 -3.390 7.202 1.00 92.12 128 GLN A C 1
ATOM 1054 O O . GLN A 1 128 ? 3.433 -4.423 7.848 1.00 92.12 128 GLN A O 1
ATOM 1059 N N . HIS A 1 129 ? 3.794 -3.397 5.874 1.00 95.25 129 HIS A N 1
ATOM 1060 C CA . HIS A 1 129 ? 3.442 -4.552 5.051 1.00 95.25 129 HIS A CA 1
ATOM 1061 C C . HIS A 1 129 ? 4.485 -4.917 3.998 1.00 95.25 129 HIS A C 1
ATOM 1063 O O . HIS A 1 129 ? 4.969 -6.053 4.001 1.00 95.25 129 HIS A O 1
ATOM 1069 N N . THR A 1 130 ? 4.847 -4.003 3.092 1.00 97.12 130 THR A N 1
ATOM 1070 C CA . THR A 1 130 ? 5.645 -4.336 1.895 1.00 97.12 130 THR A CA 1
ATOM 1071 C C . THR A 1 130 ? 6.973 -4.992 2.244 1.00 97.12 130 THR A C 1
ATOM 1073 O O . THR A 1 130 ? 7.333 -5.983 1.616 1.00 97.12 130 THR A O 1
ATOM 1076 N N . LEU A 1 131 ? 7.676 -4.516 3.275 1.00 97.12 131 LEU A N 1
ATOM 1077 C CA . LEU A 1 131 ? 8.961 -5.081 3.692 1.00 97.12 131 LEU A CA 1
ATOM 1078 C C . LEU A 1 131 ? 8.846 -6.541 4.172 1.00 97.12 131 LEU A C 1
ATOM 1080 O O . LEU A 1 131 ? 9.789 -7.324 4.017 1.00 97.12 131 LEU A O 1
ATOM 1084 N N . LYS A 1 132 ? 7.691 -6.907 4.743 1.00 94.81 132 LYS A N 1
ATOM 1085 C CA . LYS A 1 132 ? 7.424 -8.196 5.403 1.00 94.81 132 LYS A CA 1
ATOM 1086 C C . LYS A 1 132 ? 6.726 -9.202 4.479 1.00 94.81 132 LYS A C 1
ATOM 1088 O O . LYS A 1 132 ? 6.919 -10.407 4.626 1.00 94.81 132 LYS A O 1
ATOM 1093 N N . CYS A 1 133 ? 5.914 -8.735 3.531 1.00 95.19 133 CYS A N 1
ATOM 1094 C CA . CYS A 1 133 ? 5.159 -9.579 2.608 1.00 95.19 133 CYS A CA 1
ATOM 1095 C C . CYS A 1 133 ? 5.986 -9.917 1.360 1.00 95.19 133 CYS A C 1
ATOM 1097 O O . CYS A 1 133 ? 6.267 -9.041 0.545 1.00 95.19 133 CYS A O 1
ATOM 1099 N N . SER A 1 134 ? 6.307 -11.197 1.142 1.00 96.06 134 SER A N 1
ATOM 1100 C CA . SER A 1 134 ? 7.098 -11.640 -0.020 1.00 96.06 134 SER A CA 1
ATOM 1101 C C . SER A 1 134 ? 6.479 -11.242 -1.366 1.00 96.06 134 SER A C 1
ATOM 1103 O O . SER A 1 134 ? 7.192 -10.791 -2.259 1.00 96.06 134 SER A O 1
ATOM 1105 N N . SER A 1 135 ? 5.152 -11.342 -1.501 1.00 95.81 135 SER A N 1
ATOM 1106 C CA . SER A 1 135 ? 4.450 -10.975 -2.736 1.00 95.81 135 SER A CA 1
ATOM 1107 C C . SER A 1 135 ? 4.521 -9.475 -3.027 1.00 95.81 135 SER A C 1
ATOM 1109 O O . SER A 1 135 ? 4.732 -9.098 -4.178 1.00 95.81 135 SER A O 1
ATOM 1111 N N . CYS A 1 136 ? 4.321 -8.621 -2.020 1.00 97.19 136 CYS A N 1
ATOM 1112 C CA . CYS A 1 136 ? 4.357 -7.167 -2.202 1.00 97.19 136 CYS A CA 1
ATOM 1113 C C . CYS A 1 136 ? 5.794 -6.665 -2.357 1.00 97.19 136 CYS A C 1
ATOM 1115 O O . CYS A 1 136 ? 6.049 -5.845 -3.231 1.00 97.19 136 CYS A O 1
ATOM 1117 N N . LYS A 1 137 ? 6.743 -7.217 -1.591 1.00 98.19 137 LYS A N 1
ATOM 1118 C CA . LYS A 1 137 ? 8.174 -6.934 -1.741 1.00 98.19 137 LYS A CA 1
ATOM 1119 C C . LYS A 1 137 ? 8.665 -7.264 -3.147 1.00 98.19 137 LYS A C 1
ATOM 1121 O O . LYS A 1 137 ? 9.302 -6.432 -3.780 1.00 98.19 137 LYS A O 1
ATOM 1126 N N . GLY A 1 138 ? 8.331 -8.457 -3.649 1.00 98.25 138 GLY A N 1
ATOM 1127 C CA . GLY A 1 138 ? 8.705 -8.887 -4.995 1.00 98.25 138 GLY A CA 1
ATOM 1128 C C . GLY A 1 138 ? 8.136 -7.973 -6.080 1.00 98.25 138 GLY A C 1
ATOM 1129 O O . GLY A 1 138 ? 8.866 -7.565 -6.978 1.00 98.25 138 GLY A O 1
ATOM 1130 N N . ALA A 1 139 ? 6.861 -7.591 -5.963 1.00 98.06 139 ALA A N 1
ATOM 1131 C CA . ALA A 1 139 ? 6.224 -6.658 -6.892 1.00 98.06 139 ALA A CA 1
ATOM 1132 C C . ALA A 1 139 ? 6.865 -5.263 -6.857 1.00 98.06 139 ALA A C 1
ATOM 1134 O O . ALA A 1 139 ? 7.205 -4.720 -7.904 1.00 98.06 139 ALA A O 1
ATOM 1135 N N . TYR A 1 140 ? 7.103 -4.720 -5.660 1.00 98.31 140 TYR A N 1
ATOM 1136 C CA . TYR A 1 140 ? 7.771 -3.435 -5.465 1.00 98.31 140 TYR A CA 1
ATOM 1137 C C . TYR A 1 140 ? 9.169 -3.410 -6.099 1.00 98.31 140 TYR A C 1
ATOM 1139 O O . TYR A 1 140 ? 9.494 -2.497 -6.859 1.00 98.31 140 TYR A O 1
ATOM 1147 N N . THR A 1 141 ? 9.982 -4.441 -5.848 1.00 98.31 141 THR A N 1
ATOM 1148 C CA . THR A 1 141 ? 11.316 -4.564 -6.452 1.00 98.31 141 THR A CA 1
ATOM 1149 C C . THR A 1 141 ? 11.236 -4.718 -7.970 1.00 98.31 141 THR A C 1
ATOM 1151 O O . THR A 1 141 ? 12.022 -4.098 -8.682 1.00 98.31 141 THR A O 1
ATOM 1154 N N . ALA A 1 142 ? 10.280 -5.495 -8.488 1.00 98.19 142 ALA A N 1
ATOM 1155 C CA . ALA A 1 142 ? 10.086 -5.635 -9.928 1.00 98.19 142 ALA A CA 1
ATOM 1156 C C . ALA A 1 142 ? 9.724 -4.295 -10.584 1.00 98.19 142 ALA A C 1
ATOM 1158 O O . ALA A 1 142 ? 10.307 -3.955 -11.612 1.00 98.19 142 ALA A O 1
ATOM 1159 N N . PHE A 1 143 ? 8.824 -3.512 -9.982 1.00 98.06 143 PHE A N 1
ATOM 1160 C CA . PHE A 1 143 ? 8.451 -2.192 -10.497 1.00 98.06 143 PHE A CA 1
ATOM 1161 C C . PHE A 1 143 ? 9.639 -1.231 -10.495 1.00 98.06 143 PHE A C 1
ATOM 1163 O O . PHE A 1 143 ? 9.895 -0.614 -11.525 1.00 98.06 143 PHE A O 1
ATOM 1170 N N . GLN A 1 144 ? 10.433 -1.187 -9.418 1.00 97.88 144 GLN A N 1
ATOM 1171 C CA . GLN A 1 144 ? 11.668 -0.392 -9.389 1.00 97.88 144 GLN A CA 1
ATOM 1172 C C . GLN A 1 144 ? 12.659 -0.799 -10.484 1.00 97.88 144 GLN A C 1
ATOM 1174 O O . GLN A 1 144 ? 13.248 0.057 -11.147 1.00 97.88 144 GLN A O 1
ATOM 1179 N N . THR A 1 145 ? 12.884 -2.101 -10.665 1.00 98.44 145 THR A N 1
ATOM 1180 C CA . THR A 1 145 ? 13.827 -2.601 -11.671 1.00 98.44 145 THR A CA 1
ATOM 1181 C C . THR A 1 145 ? 13.355 -2.250 -13.077 1.00 98.44 145 THR A C 1
ATOM 1183 O O . THR A 1 145 ? 14.117 -1.668 -13.848 1.00 98.44 145 THR A O 1
ATOM 1186 N N . TRP A 1 146 ? 12.095 -2.538 -13.406 1.00 98.50 146 TRP A N 1
ATOM 1187 C CA . TRP A 1 146 ? 11.544 -2.246 -14.727 1.00 98.50 146 TRP A CA 1
ATOM 1188 C C . TRP A 1 146 ? 11.453 -0.750 -15.008 1.00 98.50 146 TRP A C 1
ATOM 1190 O O . TRP A 1 146 ? 11.750 -0.338 -16.124 1.00 98.50 146 TRP A O 1
ATOM 1200 N N . GLN A 1 147 ? 11.140 0.074 -14.007 1.00 98.19 147 GLN A N 1
ATOM 1201 C CA . GLN A 1 147 ? 11.191 1.527 -14.138 1.00 98.19 147 GLN A CA 1
ATOM 1202 C C . GLN A 1 147 ? 12.594 1.988 -14.561 1.00 98.19 147 GLN A C 1
ATOM 1204 O O . GLN A 1 147 ? 12.726 2.727 -15.533 1.00 98.19 147 GLN A O 1
ATOM 1209 N N . LYS A 1 148 ? 13.654 1.517 -13.889 1.00 98.38 148 LYS A N 1
ATOM 1210 C CA . LYS A 1 148 ? 15.043 1.866 -14.239 1.00 98.38 148 LYS A CA 1
ATOM 1211 C C . LYS A 1 148 ? 15.425 1.387 -15.638 1.00 98.38 148 LYS A C 1
ATOM 1213 O O . LYS A 1 148 ? 16.044 2.139 -16.388 1.00 98.38 148 LYS A O 1
ATOM 1218 N N . VAL A 1 149 ? 15.033 0.164 -16.000 1.00 98.69 149 VAL A N 1
ATOM 1219 C CA . VAL A 1 149 ? 15.259 -0.391 -17.344 1.00 98.69 149 VAL A CA 1
ATOM 1220 C C . VAL A 1 149 ? 14.567 0.463 -18.407 1.00 98.69 149 VAL A C 1
ATOM 1222 O O . VAL A 1 149 ? 15.192 0.811 -19.403 1.00 98.69 149 VAL A O 1
ATOM 1225 N N . LEU A 1 150 ? 13.312 0.857 -18.187 1.00 98.75 150 LEU A N 1
ATOM 1226 C CA . LEU A 1 150 ? 12.540 1.677 -19.124 1.00 98.75 150 LEU A CA 1
ATOM 1227 C C . LEU A 1 150 ? 13.068 3.113 -19.227 1.00 98.75 150 LEU A C 1
ATOM 1229 O O . LEU A 1 150 ? 13.081 3.677 -20.320 1.00 98.75 150 LEU A O 1
ATOM 1233 N N . ILE A 1 151 ? 13.562 3.693 -18.130 1.00 98.62 151 ILE A N 1
ATOM 1234 C CA . ILE A 1 151 ? 14.275 4.979 -18.163 1.00 98.62 151 ILE A CA 1
ATOM 1235 C C . ILE A 1 151 ? 15.548 4.845 -19.007 1.00 98.62 151 ILE A C 1
ATOM 1237 O O . ILE A 1 151 ? 15.776 5.657 -19.902 1.00 98.62 151 ILE A O 1
ATOM 1241 N N . GLY A 1 152 ? 16.344 3.795 -18.787 1.00 98.62 152 GLY A N 1
ATOM 1242 C CA . GLY A 1 152 ? 17.532 3.518 -19.598 1.00 98.62 152 GLY A CA 1
ATOM 1243 C C . GLY A 1 152 ? 17.201 3.328 -21.082 1.00 98.62 152 GLY A C 1
ATOM 1244 O O . GLY A 1 152 ? 17.861 3.9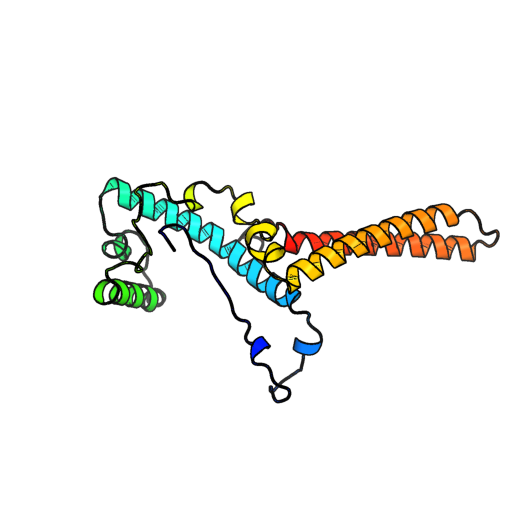12 -21.939 1.00 98.62 152 GLY A O 1
ATOM 1245 N N . ALA A 1 153 ? 16.135 2.583 -21.387 1.00 98.56 153 ALA A N 1
ATOM 1246 C CA . ALA A 1 153 ? 15.639 2.397 -22.748 1.00 98.56 153 ALA A CA 1
ATOM 1247 C C . ALA A 1 153 ? 15.208 3.726 -23.385 1.00 98.56 153 ALA A C 1
ATOM 1249 O O . ALA A 1 153 ? 15.579 4.002 -24.521 1.00 98.56 153 ALA A O 1
ATOM 1250 N N . THR A 1 154 ? 14.507 4.581 -22.634 1.00 98.62 154 THR A N 1
ATOM 1251 C CA . THR A 1 154 ? 14.104 5.925 -23.082 1.00 98.62 154 THR A CA 1
ATOM 1252 C C . THR A 1 154 ? 15.317 6.746 -23.503 1.00 98.62 154 THR A C 1
ATOM 1254 O O . THR A 1 154 ? 15.351 7.275 -24.612 1.00 98.62 154 THR A O 1
ATOM 1257 N N . VAL A 1 155 ? 16.339 6.814 -22.645 1.00 98.44 155 VAL A N 1
ATOM 1258 C CA . VAL A 1 155 ? 17.583 7.540 -22.941 1.00 98.44 155 VAL A CA 1
ATOM 1259 C C . VAL A 1 155 ? 18.275 6.951 -24.173 1.00 98.44 155 VAL A C 1
ATOM 1261 O O . VAL A 1 155 ? 18.687 7.702 -25.056 1.00 98.44 155 VAL A O 1
ATOM 1264 N N . GLY A 1 156 ? 18.352 5.621 -24.269 1.00 98.31 156 GLY A N 1
ATOM 1265 C CA . GLY A 1 156 ? 18.945 4.926 -25.411 1.00 98.31 156 GLY A CA 1
ATOM 1266 C C . GLY A 1 156 ? 18.236 5.228 -26.733 1.00 98.31 156 GLY A C 1
ATOM 1267 O O . GLY A 1 156 ? 18.890 5.572 -27.717 1.00 98.31 156 GLY A O 1
ATOM 1268 N N . PHE A 1 157 ? 16.903 5.164 -26.759 1.00 98.44 157 PHE A N 1
ATOM 1269 C CA . PHE A 1 157 ? 16.116 5.476 -27.951 1.00 98.44 157 PHE A CA 1
ATOM 1270 C C . PHE A 1 157 ? 16.221 6.951 -28.348 1.00 98.44 157 PHE A C 1
ATOM 1272 O O . PHE A 1 157 ? 16.406 7.239 -29.531 1.00 98.44 157 PHE A O 1
ATOM 1279 N N . CYS A 1 158 ? 16.193 7.879 -27.385 1.00 97.69 158 CYS A N 1
ATOM 1280 C CA . CYS A 1 158 ? 16.417 9.303 -27.644 1.00 97.69 158 CYS A CA 1
ATOM 1281 C C . CYS A 1 158 ? 17.796 9.564 -28.266 1.00 97.69 158 CYS A C 1
ATOM 1283 O O . CYS A 1 158 ? 17.894 10.279 -29.262 1.00 97.69 158 CYS A O 1
ATOM 1285 N N . ALA A 1 159 ? 18.855 8.959 -27.718 1.00 97.25 159 ALA A N 1
ATOM 1286 C CA . ALA A 1 159 ? 20.211 9.105 -28.244 1.00 97.25 159 ALA A CA 1
ATOM 1287 C C . ALA A 1 159 ? 20.353 8.505 -29.655 1.00 97.25 159 ALA A C 1
ATOM 1289 O O . ALA A 1 159 ? 21.031 9.071 -30.512 1.00 97.25 159 ALA A O 1
ATOM 1290 N N . ALA A 1 160 ? 19.684 7.379 -29.918 1.00 96.81 160 ALA A N 1
ATOM 1291 C CA . ALA A 1 160 ? 19.743 6.698 -31.206 1.00 96.81 160 ALA A CA 1
ATOM 1292 C C . ALA A 1 160 ? 18.883 7.355 -32.299 1.00 96.81 160 ALA A C 1
ATOM 1294 O O . ALA A 1 160 ? 19.164 7.161 -33.480 1.00 96.81 160 ALA A O 1
ATOM 1295 N N . ALA A 1 161 ? 17.857 8.140 -31.947 1.00 94.56 161 ALA A N 1
ATOM 1296 C CA . ALA A 1 161 ? 16.878 8.671 -32.901 1.00 94.56 161 ALA A CA 1
ATOM 1297 C C . ALA A 1 161 ? 17.487 9.552 -34.012 1.00 94.56 161 ALA A C 1
ATOM 1299 O O . ALA A 1 161 ? 16.927 9.633 -35.104 1.00 94.56 161 ALA A O 1
ATOM 1300 N N . GLY A 1 162 ? 18.642 10.184 -33.771 1.00 91.62 162 GLY A N 1
ATOM 1301 C CA . GLY A 1 162 ? 19.346 11.002 -34.767 1.00 91.62 162 GLY A CA 1
ATOM 1302 C C . GLY A 1 162 ? 20.244 10.224 -35.739 1.00 91.62 162 GLY A C 1
ATOM 1303 O O . GLY A 1 162 ? 20.667 10.789 -36.745 1.00 91.62 162 GLY A O 1
ATOM 1304 N N . ILE A 1 163 ? 20.536 8.947 -35.461 1.00 95.69 163 ILE A N 1
ATOM 1305 C CA . ILE A 1 163 ? 21.551 8.165 -36.186 1.00 95.69 163 ILE A CA 1
ATOM 1306 C C . ILE A 1 163 ? 21.054 7.681 -37.562 1.00 95.69 163 ILE A C 1
ATOM 1308 O O . ILE A 1 163 ? 21.772 7.870 -38.546 1.00 95.69 163 ILE A O 1
ATOM 1312 N N . PRO A 1 164 ? 19.859 7.064 -37.699 1.00 96.31 164 PRO A N 1
ATOM 1313 C CA . PRO A 1 164 ? 19.428 6.515 -38.982 1.00 96.31 164 PRO A CA 1
ATOM 1314 C C . PRO A 1 164 ? 19.256 7.593 -40.055 1.00 96.31 164 PRO A C 1
ATOM 1316 O O . PRO A 1 164 ? 18.793 8.698 -39.776 1.00 96.31 164 PRO A O 1
ATOM 1319 N N . SER A 1 165 ? 19.559 7.265 -41.311 1.00 94.00 165 SER A N 1
ATOM 1320 C CA . SER A 1 165 ? 19.339 8.172 -42.448 1.00 94.00 165 SER A CA 1
ATOM 1321 C C . SER A 1 165 ? 17.870 8.247 -42.875 1.00 94.00 165 SER A C 1
ATOM 1323 O O . SER A 1 165 ? 17.412 9.290 -43.333 1.00 94.00 165 SER A O 1
ATOM 1325 N N . ARG A 1 166 ? 17.114 7.154 -42.703 1.00 97.06 166 ARG A N 1
ATOM 1326 C CA . ARG A 1 166 ? 15.689 7.083 -43.051 1.00 97.06 166 ARG A CA 1
ATOM 1327 C C . ARG A 1 166 ? 14.823 7.663 -41.937 1.00 97.06 166 ARG A C 1
ATOM 1329 O O . ARG A 1 166 ? 14.926 7.232 -40.789 1.00 97.06 166 ARG A O 1
ATOM 1336 N N . ILE A 1 167 ? 13.929 8.583 -42.300 1.00 95.38 167 ILE A N 1
ATOM 1337 C CA . ILE A 1 167 ? 13.026 9.265 -41.362 1.00 95.38 167 ILE A CA 1
ATOM 1338 C C . ILE A 1 167 ? 12.097 8.294 -40.619 1.00 95.38 167 ILE A C 1
ATOM 1340 O O . ILE A 1 167 ? 11.856 8.478 -39.432 1.00 95.38 167 ILE A O 1
ATOM 1344 N N . GLU A 1 168 ? 11.659 7.216 -41.274 1.00 96.75 168 GLU A N 1
ATOM 1345 C CA . GLU A 1 168 ? 10.801 6.178 -40.687 1.00 96.75 168 GLU A CA 1
ATOM 1346 C C . GLU A 1 168 ? 11.419 5.570 -39.421 1.00 96.75 168 GLU A C 1
ATOM 1348 O O . GLU A 1 168 ? 10.764 5.479 -38.386 1.00 96.75 168 GLU A O 1
ATOM 1353 N N . TYR A 1 169 ? 12.713 5.232 -39.458 1.00 96.62 169 TYR A N 1
ATOM 1354 C CA . TYR A 1 169 ? 13.413 4.686 -38.294 1.00 96.62 169 TYR A CA 1
ATOM 1355 C C . TYR A 1 169 ? 13.587 5.717 -37.178 1.00 96.62 169 TYR A C 1
ATOM 1357 O O . TYR A 1 169 ? 13.521 5.354 -36.006 1.00 96.62 169 TYR A O 1
ATOM 1365 N N . ARG A 1 170 ? 13.754 7.002 -37.516 1.00 96.81 170 ARG A N 1
ATOM 1366 C CA . ARG A 1 170 ? 13.798 8.079 -36.513 1.00 96.81 170 ARG A CA 1
ATOM 1367 C C . ARG A 1 170 ? 12.459 8.212 -35.795 1.00 96.81 170 ARG A C 1
ATOM 1369 O O . ARG A 1 170 ? 12.434 8.304 -34.572 1.00 96.81 170 ARG A O 1
ATOM 1376 N N . ILE A 1 171 ? 11.358 8.169 -36.551 1.00 97.06 171 ILE A N 1
ATOM 1377 C CA . ILE A 1 171 ? 9.994 8.222 -36.011 1.00 97.06 171 ILE A CA 1
ATOM 1378 C C . ILE A 1 171 ? 9.732 7.009 -35.112 1.00 97.06 171 ILE A C 1
ATOM 1380 O O . ILE A 1 171 ? 9.226 7.179 -34.007 1.00 97.06 171 ILE A O 1
ATOM 1384 N N . LEU A 1 172 ? 10.120 5.801 -35.536 1.00 97.81 172 LEU A N 1
ATOM 1385 C CA . LEU A 1 172 ? 9.960 4.591 -34.723 1.00 97.81 172 LEU A CA 1
ATOM 1386 C C . LEU A 1 172 ? 10.748 4.664 -33.409 1.00 97.81 172 LEU A C 1
ATOM 1388 O O . LEU A 1 172 ? 10.189 4.383 -32.352 1.00 97.81 172 LEU A O 1
ATOM 1392 N N . LEU A 1 173 ? 12.017 5.081 -33.449 1.00 98.00 173 LEU A N 1
ATOM 1393 C CA . LEU A 1 173 ? 12.838 5.246 -32.244 1.00 98.00 173 LEU A CA 1
ATOM 1394 C C . LEU A 1 173 ? 12.263 6.313 -31.304 1.00 98.00 173 LEU A C 1
ATOM 1396 O O . LEU A 1 173 ? 12.181 6.081 -30.100 1.00 98.00 173 LEU A O 1
ATOM 1400 N N . ALA A 1 174 ? 11.803 7.445 -31.842 1.00 97.44 174 ALA A N 1
ATOM 1401 C CA . ALA A 1 174 ? 11.119 8.466 -31.053 1.00 97.44 174 ALA A CA 1
ATOM 1402 C C . ALA A 1 174 ? 9.823 7.926 -30.421 1.00 97.44 174 ALA A C 1
ATOM 1404 O O . ALA A 1 174 ? 9.563 8.164 -29.242 1.00 97.44 174 ALA A O 1
ATOM 1405 N N . GLY A 1 175 ? 9.042 7.140 -31.169 1.00 98.06 175 GLY A N 1
ATOM 1406 C CA . GLY A 1 175 ? 7.847 6.463 -30.664 1.00 98.06 175 GLY A CA 1
ATOM 1407 C C . GLY A 1 175 ? 8.161 5.499 -29.519 1.00 98.06 175 GLY A C 1
ATOM 1408 O O . GLY A 1 175 ? 7.491 5.533 -28.487 1.00 98.06 175 GLY A O 1
ATOM 1409 N N . PHE A 1 176 ? 9.220 4.693 -29.648 1.00 98.44 176 PHE A N 1
ATOM 1410 C CA . PHE A 1 176 ? 9.669 3.810 -28.572 1.00 98.44 176 PHE A CA 1
ATOM 1411 C C . PHE A 1 176 ? 10.159 4.573 -27.344 1.00 98.44 176 PHE A C 1
ATOM 1413 O O . PHE A 1 176 ? 9.841 4.153 -26.236 1.00 98.44 176 PHE A O 1
ATOM 1420 N N . ALA A 1 177 ? 10.860 5.698 -27.517 1.00 98.44 177 ALA A N 1
ATOM 1421 C CA . ALA A 1 177 ? 11.286 6.543 -26.404 1.00 98.44 177 ALA A CA 1
ATOM 1422 C C . ALA A 1 177 ? 10.090 7.078 -25.600 1.00 98.44 177 ALA A C 1
ATOM 1424 O O . ALA A 1 177 ? 10.081 7.014 -24.371 1.00 98.44 177 ALA A O 1
ATOM 1425 N N . ILE A 1 178 ? 9.053 7.566 -26.289 1.00 98.44 178 ILE A N 1
ATOM 1426 C CA . ILE A 1 178 ? 7.826 8.055 -25.645 1.00 98.44 178 ILE A CA 1
ATOM 1427 C C . ILE A 1 178 ? 7.110 6.910 -24.924 1.00 98.44 178 ILE A C 1
ATOM 1429 O O . ILE A 1 178 ? 6.713 7.062 -23.768 1.00 98.44 178 ILE A O 1
ATOM 1433 N N . LEU A 1 179 ? 6.976 5.752 -25.577 1.00 98.62 179 LEU A N 1
ATOM 1434 C CA . LEU A 1 179 ? 6.333 4.584 -24.982 1.00 98.62 179 LEU A CA 1
ATOM 1435 C C . LEU A 1 179 ? 7.072 4.114 -23.723 1.00 98.62 179 LEU A C 1
ATOM 1437 O O . LEU A 1 179 ? 6.439 3.889 -22.692 1.00 98.62 179 LEU A O 1
ATOM 1441 N N . SER A 1 180 ? 8.402 3.993 -23.772 1.00 98.62 180 SER A N 1
ATOM 1442 C CA . SER A 1 180 ? 9.191 3.574 -22.612 1.00 98.62 180 SER A CA 1
ATOM 1443 C C . SER A 1 180 ? 9.120 4.589 -21.473 1.00 98.62 180 SER A C 1
ATOM 1445 O O . SER A 1 180 ? 9.008 4.182 -20.317 1.00 98.62 180 SER A O 1
ATOM 1447 N N . ALA A 1 181 ? 9.105 5.891 -21.777 1.00 98.69 181 ALA A N 1
ATOM 1448 C CA . ALA A 1 181 ? 8.934 6.939 -20.774 1.00 98.69 181 ALA A CA 1
ATOM 1449 C C . ALA A 1 181 ? 7.554 6.858 -20.102 1.00 98.69 181 ALA A C 1
ATOM 1451 O O . ALA A 1 181 ? 7.458 6.893 -18.874 1.00 98.69 181 ALA A O 1
ATOM 1452 N N . GLY A 1 182 ? 6.491 6.684 -20.896 1.00 98.69 182 GLY A N 1
ATOM 1453 C CA . GLY A 1 182 ? 5.125 6.524 -20.396 1.00 98.69 182 GLY A CA 1
ATOM 1454 C C . GLY A 1 182 ? 4.967 5.287 -19.511 1.00 98.69 182 GLY A C 1
ATOM 1455 O O . GLY A 1 182 ? 4.382 5.368 -18.432 1.00 98.69 182 GLY A O 1
ATOM 1456 N N . LEU A 1 183 ? 5.556 4.155 -19.909 1.00 98.56 183 LEU A N 1
ATOM 1457 C CA . LEU A 1 183 ? 5.559 2.937 -19.095 1.00 98.56 183 LEU A CA 1
ATOM 1458 C C . LEU A 1 183 ? 6.374 3.104 -17.804 1.00 98.56 183 LEU A C 1
ATOM 1460 O O . LEU A 1 183 ? 5.938 2.642 -16.752 1.00 98.56 183 LEU A O 1
ATOM 1464 N N . ALA A 1 184 ? 7.523 3.787 -17.847 1.00 98.50 184 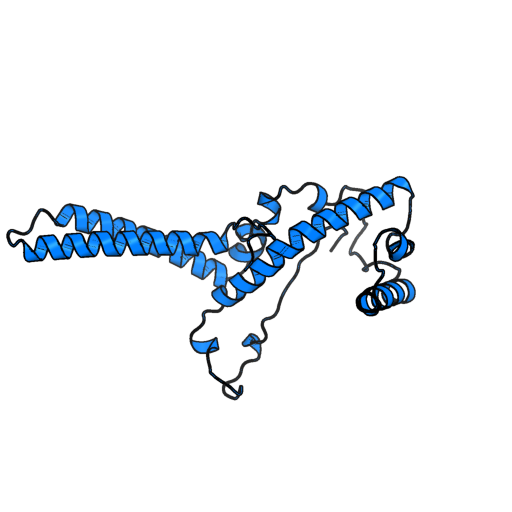ALA A N 1
ATOM 1465 C CA . ALA A 1 184 ? 8.311 4.074 -16.647 1.00 98.50 184 ALA A CA 1
ATOM 1466 C C . ALA A 1 184 ? 7.526 4.936 -15.648 1.00 98.50 184 ALA A C 1
ATOM 1468 O O . ALA A 1 184 ? 7.549 4.667 -14.446 1.00 98.50 184 ALA A O 1
ATOM 1469 N N . TYR A 1 185 ? 6.803 5.942 -16.146 1.00 98.38 185 TYR A N 1
ATOM 1470 C CA . TYR A 1 185 ? 5.911 6.763 -15.333 1.00 98.38 185 TYR A CA 1
ATOM 1471 C C . TYR A 1 185 ? 4.765 5.934 -14.738 1.00 98.38 185 TYR A C 1
ATOM 1473 O O . TYR A 1 185 ? 4.533 5.990 -13.534 1.00 98.38 185 TYR A O 1
ATOM 1481 N N . ALA A 1 186 ? 4.106 5.093 -15.539 1.00 98.31 186 ALA A N 1
ATOM 1482 C CA . ALA A 1 186 ? 3.043 4.220 -15.048 1.00 98.31 186 ALA A CA 1
ATOM 1483 C C . ALA A 1 186 ? 3.537 3.284 -13.929 1.00 98.31 186 ALA A C 1
ATOM 1485 O O . ALA A 1 186 ? 2.887 3.164 -12.892 1.00 98.31 186 ALA A O 1
ATOM 1486 N N . LEU A 1 187 ? 4.717 2.670 -14.084 1.00 97.88 187 LEU A N 1
ATOM 1487 C CA . LEU A 1 187 ? 5.311 1.839 -13.030 1.00 97.88 187 LEU A CA 1
ATOM 1488 C C . LEU A 1 187 ? 5.635 2.633 -11.762 1.00 97.88 187 LEU A C 1
ATOM 1490 O O . LEU A 1 187 ? 5.445 2.107 -10.668 1.00 97.88 187 LEU A O 1
ATOM 1494 N N . ASN A 1 188 ? 6.077 3.886 -11.893 1.00 96.81 188 ASN A N 1
ATOM 1495 C CA . ASN A 1 188 ? 6.303 4.772 -10.752 1.00 96.81 188 ASN A CA 1
ATOM 1496 C C . ASN A 1 188 ? 5.016 5.013 -9.955 1.00 96.81 188 ASN A C 1
ATOM 1498 O O . ASN A 1 188 ? 5.017 4.912 -8.730 1.00 96.81 188 ASN A O 1
ATOM 1502 N N . GLU A 1 189 ? 3.909 5.303 -10.641 1.00 96.75 189 GLU A N 1
ATOM 1503 C CA . GLU A 1 189 ? 2.614 5.514 -9.987 1.00 96.75 189 GLU A CA 1
ATOM 1504 C C . GLU A 1 189 ? 2.117 4.241 -9.294 1.00 96.75 189 GLU A C 1
ATOM 1506 O O . GLU A 1 189 ? 1.671 4.276 -8.145 1.00 96.75 189 GLU A O 1
ATOM 1511 N N . LEU A 1 190 ? 2.280 3.082 -9.935 1.00 96.12 190 LEU A N 1
ATOM 1512 C CA . LEU A 1 190 ? 1.945 1.803 -9.313 1.00 96.12 190 LEU A CA 1
ATOM 1513 C C . LEU A 1 190 ? 2.852 1.491 -8.111 1.00 96.12 190 LEU A C 1
ATOM 1515 O O . LEU A 1 190 ? 2.380 0.951 -7.111 1.00 96.12 190 LEU A O 1
ATOM 1519 N N . GLN A 1 191 ? 4.134 1.864 -8.162 1.00 96.12 191 GLN A N 1
ATOM 1520 C CA . GLN A 1 191 ? 5.088 1.656 -7.072 1.00 96.12 191 GLN A CA 1
ATOM 1521 C C . GLN A 1 191 ? 4.680 2.395 -5.788 1.00 96.12 191 GLN A C 1
ATOM 1523 O O . GLN A 1 191 ? 4.844 1.840 -4.698 1.00 96.12 191 GLN A O 1
ATOM 1528 N N . LYS A 1 192 ? 4.113 3.607 -5.891 1.00 95.38 192 LYS A N 1
ATOM 1529 C CA . LYS A 1 192 ? 3.681 4.405 -4.724 1.00 95.38 192 LYS A CA 1
ATOM 1530 C C . LYS A 1 192 ? 2.697 3.652 -3.825 1.00 95.38 192 LYS A C 1
ATOM 1532 O O . LYS A 1 192 ? 2.777 3.763 -2.605 1.00 95.38 192 LYS A O 1
ATOM 1537 N N . ASN A 1 193 ? 1.859 2.784 -4.401 1.00 96.25 193 ASN A N 1
ATOM 1538 C CA . ASN A 1 193 ? 0.895 1.965 -3.657 1.00 96.25 193 ASN A CA 1
ATOM 1539 C C . ASN A 1 193 ? 1.530 0.985 -2.655 1.00 96.25 193 ASN A C 1
ATOM 1541 O O . ASN A 1 193 ? 0.828 0.482 -1.774 1.00 96.25 193 ASN A O 1
ATOM 1545 N N . PHE A 1 194 ? 2.831 0.712 -2.767 1.00 97.25 194 PHE A N 1
ATOM 1546 C CA . PHE A 1 194 ? 3.578 -0.127 -1.827 1.00 97.25 194 PHE A CA 1
ATOM 1547 C C . PHE A 1 194 ? 4.285 0.653 -0.717 1.00 97.25 194 PHE A C 1
ATOM 1549 O O . PHE A 1 194 ? 4.836 0.020 0.184 1.00 97.25 194 PHE A O 1
ATOM 1556 N N . VAL A 1 195 ? 4.319 1.985 -0.792 1.00 96.50 195 VAL A N 1
ATOM 1557 C CA . VAL A 1 195 ? 5.095 2.815 0.136 1.00 96.50 195 VAL A CA 1
ATOM 1558 C C . VAL A 1 195 ? 4.180 3.674 0.980 1.00 96.50 195 VAL A C 1
ATOM 1560 O O . VAL A 1 195 ? 3.997 3.403 2.159 1.00 96.50 195 VAL A O 1
ATOM 1563 N N . PHE A 1 196 ? 3.572 4.672 0.361 1.00 95.62 196 PHE A N 1
ATOM 1564 C CA . PHE A 1 196 ? 2.711 5.623 1.033 1.00 95.62 196 PHE A CA 1
ATOM 1565 C C . PHE A 1 196 ? 1.712 6.143 0.009 1.00 95.62 196 PHE A C 1
ATOM 1567 O O . PHE A 1 196 ? 2.079 6.513 -1.111 1.00 95.62 196 PHE A O 1
ATOM 1574 N N . VAL A 1 197 ? 0.448 6.161 0.405 1.00 93.38 197 VAL A N 1
ATOM 1575 C CA . VAL A 1 197 ? -0.628 6.820 -0.324 1.00 93.38 197 VAL A CA 1
ATOM 1576 C C . VAL A 1 197 ? -1.360 7.644 0.710 1.00 93.38 197 VAL A C 1
ATOM 1578 O O . VAL A 1 197 ? -1.765 7.105 1.740 1.00 93.38 197 VAL A O 1
ATOM 1581 N N . ASP A 1 198 ? -1.498 8.941 0.455 1.00 92.62 198 ASP A N 1
ATOM 1582 C CA . ASP A 1 198 ? -2.253 9.760 1.385 1.00 92.62 198 ASP A CA 1
ATOM 1583 C C . ASP A 1 198 ? -3.720 9.331 1.364 1.00 92.62 198 ASP A C 1
ATOM 1585 O O . ASP A 1 198 ? -4.306 9.130 0.300 1.00 92.62 198 ASP A O 1
ATOM 1589 N N . TYR A 1 199 ? -4.297 9.164 2.549 1.00 91.38 199 TYR A N 1
ATOM 1590 C CA . TYR A 1 199 ? -5.702 8.818 2.692 1.00 91.38 199 TYR A CA 1
ATOM 1591 C C . TYR A 1 199 ? -6.504 10.062 3.052 1.00 91.38 199 TYR A C 1
ATOM 1593 O O . TYR A 1 199 ? -6.255 10.711 4.076 1.00 91.38 199 TYR A O 1
ATOM 1601 N N . VAL A 1 200 ? -7.493 10.372 2.223 1.00 90.56 200 VAL A N 1
ATOM 1602 C CA . VAL A 1 200 ? -8.463 11.441 2.446 1.00 90.56 200 VAL A CA 1
ATOM 1603 C C . VAL A 1 200 ? -9.843 10.818 2.311 1.00 90.56 200 VAL A C 1
ATOM 1605 O O . VAL A 1 200 ? -10.237 10.396 1.232 1.00 90.56 200 VAL A O 1
ATOM 1608 N N . HIS A 1 201 ? -10.574 10.731 3.422 1.00 86.88 201 HIS A N 1
ATOM 1609 C CA . HIS A 1 201 ? -11.858 10.023 3.461 1.00 86.88 201 HIS A CA 1
ATOM 1610 C C . HIS A 1 201 ? -12.898 10.603 2.489 1.00 86.88 201 HIS A C 1
ATOM 1612 O O . HIS A 1 201 ? -13.738 9.871 1.984 1.00 86.88 201 HIS A O 1
ATOM 1618 N N . ALA A 1 202 ? -12.829 11.912 2.225 1.00 88.88 202 ALA A N 1
ATOM 1619 C CA . ALA A 1 202 ? -13.730 12.606 1.308 1.00 88.88 202 ALA A CA 1
ATOM 1620 C C . ALA A 1 202 ? -13.471 12.292 -0.176 1.00 88.88 202 ALA A C 1
ATOM 1622 O O . ALA A 1 202 ? -14.363 12.504 -0.988 1.00 88.88 202 ALA A O 1
ATOM 1623 N N . ASP A 1 203 ? -12.286 11.777 -0.512 1.00 88.19 203 ASP A N 1
ATOM 1624 C CA . ASP A 1 203 ? -11.859 11.524 -1.894 1.00 88.19 203 ASP A CA 1
ATOM 1625 C C . ASP A 1 203 ? -12.089 10.057 -2.307 1.00 88.19 203 ASP A C 1
ATOM 1627 O O . ASP A 1 203 ? -11.515 9.571 -3.281 1.00 88.19 203 ASP A O 1
ATOM 1631 N N . ILE A 1 204 ? -12.875 9.314 -1.525 1.00 75.75 204 ILE A N 1
ATOM 1632 C CA . ILE A 1 204 ? -13.202 7.916 -1.799 1.00 75.75 204 ILE A CA 1
ATOM 1633 C C . ILE A 1 204 ? -14.500 7.885 -2.596 1.00 75.75 204 ILE A C 1
ATOM 1635 O O . ILE A 1 204 ? -15.551 8.240 -2.062 1.00 75.75 204 ILE A O 1
ATOM 1639 N N . ASP A 1 205 ? -14.391 7.462 -3.855 1.00 60.72 205 ASP A N 1
ATOM 1640 C CA . ASP A 1 205 ? -15.522 7.180 -4.749 1.00 60.72 205 ASP A CA 1
ATOM 1641 C C . ASP A 1 205 ? -16.399 6.014 -4.255 1.00 60.72 205 ASP A C 1
ATOM 1643 O O . ASP A 1 205 ? -15.839 4.995 -3.772 1.00 60.72 205 ASP A O 1
#

Secondary structure (DSSP, 8-state):
--TT-----PPPGGGG--TT-SS--GGGTS-HHHHHHHHHHHHHHHHHHHHHHHHHHHHHHHHH---TTTSHHHHS---SGGGHHHHHHHHHHHHHSTTS---SS---SPPPGGGG--HHHHTBHIIIIITT-HHHHHHHHHHHHHHHHHHHHHHHHHHHTTS-SSHHHHHHHHHHHHHHHHHHHHHHHHHHTTTB----GGG--

Sequence (205 aa):
MAPGKTRSIVCSARNFFQFTMPGPAWWQLVPRWHEHWTSNKVYDGDMIVLQGQEKIFLSKSMEGSTDVNKEYTKLTFTPTQADRFVLAFRNWLRRHGNSQPEWFGTSSQQPLPSTVLSKHEMLDRFEQHTLKCSSCKGAYTAFQTWQKVLIGATVGFCAAAGIPSRIEYRILLAGFAILSAGLAYALNELQKNFVFVDYVHADID